Protein AF-A0A934NUM8-F1 (afdb_monomer)

Foldseek 3Di:
DDPLLVVLVVLLVVLVVCLPPVLCVLQPCLLVQVLVQVVVLQVVLDLDRDPSNVSNLVSQLSSLVSNLVSLVVSLVSLVVNLVVLVVVCVVPPDPVSVVSSVVSVVVNVVSLVSNLLSQLCNQQVNLVCLVSHDLVSLLVVLVVVVVPDPDRSNVVNNLQSQLRSLQSLLVSLQVLLVVLVVLLVVLVVQLVVDDDPSNVVSVVSSVVSNVSSVVSNVSNVVSNVCNVPVVVVVSCVSVVHD

Organism: NCBI:txid2799499

Radius of gyration: 22.06 Å; Cα contacts (8 Å, |Δi|>4): 266; chains: 1; bounding box: 53×25×65 Å

Nearest PDB structures (foldseek):
  8fbn-assembly1_E  TM=3.140E-01  e=3.695E+00  synthetic construct

pLDDT: mean 94.25, std 5.49, range [53.19, 98.81]

Structure (mmCIF, N/CA/C/O backbone):
data_AF-A0A934NUM8-F1
#
_entry.id   AF-A0A934NUM8-F1
#
loop_
_atom_site.group_PDB
_atom_site.id
_atom_site.type_symbol
_atom_site.label_atom_id
_atom_site.label_alt_id
_atom_site.label_comp_id
_atom_site.label_asym_id
_atom_site.label_entity_id
_atom_site.label_seq_id
_atom_site.pdbx_PDB_ins_code
_atom_site.Cartn_x
_atom_site.Cartn_y
_atom_site.Cartn_z
_atom_site.occupancy
_atom_site.B_iso_or_equiv
_atom_site.auth_seq_id
_atom_site.auth_comp_id
_atom_site.auth_asym_id
_atom_site.auth_atom_id
_atom_site.pdbx_PDB_model_num
ATOM 1 N N . MET A 1 1 ? 3.412 -3.313 -33.079 1.00 66.56 1 MET A N 1
ATOM 2 C CA . MET A 1 1 ? 3.264 -3.850 -31.705 1.00 66.56 1 MET A CA 1
ATOM 3 C C . MET A 1 1 ? 3.380 -5.367 -31.770 1.00 66.56 1 MET A C 1
ATOM 5 O O . MET A 1 1 ? 2.796 -5.943 -32.676 1.00 66.56 1 MET A O 1
ATOM 9 N N . THR A 1 2 ? 4.172 -6.020 -30.912 1.00 85.00 2 THR A N 1
A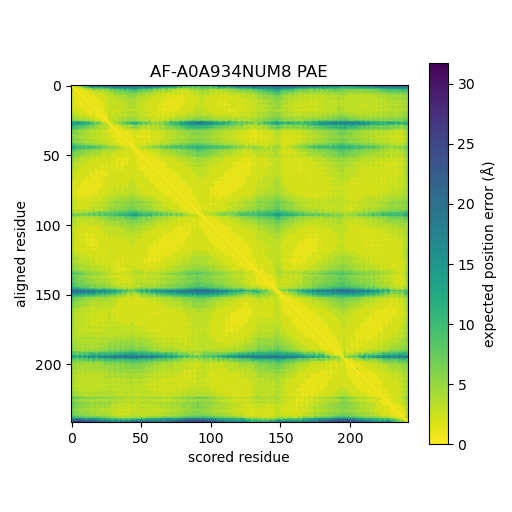TOM 10 C CA . THR A 1 2 ? 4.275 -7.497 -30.948 1.00 85.00 2 THR A CA 1
ATOM 11 C C . THR A 1 2 ? 3.036 -8.135 -30.314 1.00 85.00 2 THR A C 1
ATOM 13 O O . THR A 1 2 ? 2.434 -7.517 -29.434 1.00 85.00 2 THR A O 1
ATOM 16 N N . ARG A 1 3 ? 2.677 -9.374 -30.697 1.00 89.75 3 ARG A N 1
ATOM 17 C CA . ARG A 1 3 ? 1.566 -10.120 -30.060 1.00 89.75 3 ARG A CA 1
ATOM 18 C C . ARG A 1 3 ? 1.724 -10.175 -28.536 1.00 89.75 3 ARG A C 1
ATOM 20 O O . ARG A 1 3 ? 0.778 -9.897 -27.816 1.00 89.75 3 ARG A O 1
ATOM 27 N N . ARG A 1 4 ? 2.949 -10.407 -28.049 1.00 91.56 4 ARG A N 1
ATOM 28 C CA . ARG A 1 4 ? 3.271 -10.427 -26.614 1.00 91.56 4 ARG A CA 1
ATOM 29 C C . ARG A 1 4 ? 2.984 -9.093 -25.917 1.00 91.56 4 ARG A C 1
ATOM 31 O O . ARG A 1 4 ? 2.429 -9.089 -24.825 1.00 91.56 4 ARG A O 1
ATOM 38 N N . THR A 1 5 ? 3.363 -7.970 -26.528 1.00 90.81 5 THR A N 1
ATOM 39 C CA . THR A 1 5 ? 3.083 -6.636 -25.970 1.00 90.81 5 THR A CA 1
ATOM 40 C C . THR A 1 5 ? 1.578 -6.368 -25.929 1.00 90.81 5 THR A C 1
ATOM 42 O O . THR A 1 5 ? 1.091 -5.858 -24.928 1.00 90.81 5 THR A O 1
ATOM 45 N N . ALA A 1 6 ? 0.838 -6.769 -26.968 1.00 92.94 6 ALA A N 1
ATOM 46 C CA . ALA A 1 6 ? -0.622 -6.676 -26.993 1.00 92.94 6 ALA A CA 1
ATOM 47 C C . ALA A 1 6 ? -1.280 -7.471 -25.864 1.00 92.94 6 ALA A C 1
ATOM 49 O O . ALA A 1 6 ? -2.118 -6.926 -25.151 1.00 92.94 6 ALA A O 1
ATOM 50 N N . THR A 1 7 ? -0.841 -8.710 -25.640 1.00 95.94 7 THR A N 1
ATOM 51 C CA . THR A 1 7 ? -1.337 -9.540 -24.539 1.00 95.94 7 THR A CA 1
ATOM 52 C C . THR A 1 7 ? -1.080 -8.898 -23.177 1.00 95.94 7 THR A C 1
ATOM 54 O O . THR A 1 7 ? -1.993 -8.830 -22.365 1.00 95.94 7 THR A O 1
ATOM 57 N N . LEU A 1 8 ? 0.128 -8.385 -22.919 1.00 96.31 8 LEU A N 1
ATOM 58 C CA . LEU A 1 8 ? 0.446 -7.747 -21.634 1.00 96.31 8 LEU A CA 1
ATOM 59 C C . LEU A 1 8 ? -0.375 -6.475 -21.388 1.00 96.31 8 LEU A C 1
ATOM 61 O O . LEU A 1 8 ? -0.812 -6.249 -20.266 1.00 96.31 8 LEU A O 1
ATOM 65 N N . VAL A 1 9 ? -0.609 -5.664 -22.423 1.00 96.69 9 VAL A N 1
ATOM 66 C CA . VAL A 1 9 ? -1.468 -4.474 -22.317 1.00 96.69 9 VAL A CA 1
ATOM 67 C C . VAL A 1 9 ? -2.913 -4.875 -22.022 1.00 96.69 9 VAL A C 1
ATOM 69 O O . VAL A 1 9 ? -3.514 -4.326 -21.104 1.00 96.69 9 VAL A O 1
ATOM 72 N N . ALA A 1 10 ? -3.454 -5.862 -22.742 1.00 97.50 10 ALA A N 1
ATOM 73 C CA . ALA A 1 10 ? -4.805 -6.362 -22.500 1.00 97.50 10 ALA A CA 1
ATOM 74 C C . ALA A 1 10 ? -4.961 -6.926 -21.077 1.00 97.50 10 ALA A C 1
ATOM 76 O O . ALA A 1 10 ? -5.934 -6.610 -20.399 1.00 97.50 10 ALA A O 1
ATOM 77 N N . LEU A 1 11 ? -3.973 -7.691 -20.597 1.00 98.00 11 LEU A N 1
ATOM 78 C CA . LEU A 1 11 ? -3.942 -8.196 -19.222 1.00 98.00 11 LEU A CA 1
ATOM 79 C C . LEU A 1 11 ? -3.887 -7.062 -18.197 1.00 98.00 11 LEU A C 1
ATOM 81 O O . LEU A 1 11 ? -4.637 -7.098 -17.230 1.00 98.00 11 LEU A O 1
ATOM 85 N N . ALA A 1 12 ? -3.043 -6.049 -18.406 1.00 98.06 12 ALA A N 1
ATOM 86 C CA . ALA A 1 12 ? -2.954 -4.910 -17.496 1.00 98.06 12 ALA A CA 1
ATOM 87 C C . ALA A 1 12 ? -4.291 -4.156 -17.393 1.00 98.06 12 ALA A C 1
ATOM 89 O O . ALA A 1 12 ? -4.706 -3.801 -16.294 1.00 98.06 12 ALA A O 1
ATOM 90 N N . ILE A 1 13 ? -4.991 -3.966 -18.518 1.00 98.19 13 ILE A N 1
ATOM 91 C CA . ILE A 1 13 ? -6.320 -3.337 -18.549 1.00 98.19 13 ILE A CA 1
ATOM 92 C C . ILE A 1 13 ? -7.347 -4.205 -17.813 1.00 98.19 13 ILE A C 1
ATOM 94 O O . ILE A 1 13 ? -8.064 -3.700 -16.951 1.00 98.19 13 ILE A O 1
ATOM 98 N N . ALA A 1 14 ? -7.400 -5.505 -18.113 1.00 98.38 14 ALA A N 1
ATOM 99 C CA . ALA A 1 14 ? -8.343 -6.427 -17.485 1.00 98.38 14 ALA A CA 1
ATOM 100 C C . ALA A 1 14 ? -8.127 -6.530 -15.966 1.00 98.38 14 ALA A C 1
ATOM 102 O O . ALA A 1 14 ? -9.085 -6.462 -15.203 1.00 98.38 14 ALA A O 1
ATOM 103 N N . LEU A 1 15 ? -6.872 -6.628 -15.520 1.00 98.31 15 LEU A N 1
ATOM 104 C CA . LEU A 1 15 ? -6.514 -6.654 -14.101 1.00 98.31 15 LEU A CA 1
ATOM 105 C C . LEU A 1 15 ? -6.793 -5.313 -13.418 1.00 98.31 15 LEU A C 1
ATOM 107 O O . LEU A 1 15 ? -7.265 -5.303 -12.286 1.00 98.31 15 LEU A O 1
ATOM 111 N N . GLY A 1 16 ? -6.559 -4.190 -14.101 1.00 97.94 16 GLY A N 1
ATOM 112 C CA . GLY A 1 16 ? -6.923 -2.864 -13.602 1.00 97.94 16 GLY A CA 1
ATOM 113 C C . GLY A 1 16 ? -8.429 -2.730 -13.373 1.00 97.94 16 GLY A C 1
ATOM 114 O O . GLY A 1 16 ? -8.851 -2.263 -12.319 1.00 97.94 16 GLY A O 1
ATOM 115 N N . ALA A 1 17 ? -9.250 -3.211 -14.310 1.00 98.06 17 ALA A N 1
ATOM 116 C CA . ALA A 1 17 ? -10.697 -3.274 -14.126 1.00 98.06 17 ALA A CA 1
ATOM 117 C C . ALA A 1 17 ? -11.078 -4.227 -12.978 1.00 98.06 17 ALA A C 1
ATOM 119 O O . ALA A 1 17 ? -11.858 -3.860 -12.099 1.00 98.06 17 ALA A O 1
ATOM 120 N N . ALA A 1 18 ? -10.484 -5.422 -12.932 1.00 97.94 18 ALA A N 1
ATOM 121 C CA . ALA A 1 18 ? -10.747 -6.398 -11.878 1.00 97.94 18 ALA A CA 1
ATOM 122 C C . ALA A 1 18 ? -10.426 -5.843 -10.480 1.00 97.94 18 ALA A C 1
ATOM 124 O O . ALA A 1 18 ? -11.220 -6.025 -9.564 1.00 97.94 18 ALA A O 1
ATOM 125 N N . PHE A 1 19 ? -9.324 -5.100 -10.333 1.00 97.50 19 PHE A N 1
ATOM 126 C CA . PHE A 1 19 ? -8.917 -4.454 -9.081 1.00 97.50 19 PHE A CA 1
ATOM 127 C C . PHE A 1 19 ? -9.972 -3.476 -8.540 1.00 97.50 19 PHE A C 1
ATOM 129 O O . PHE A 1 19 ? -10.086 -3.289 -7.331 1.00 97.50 19 PHE A O 1
ATOM 136 N N . VAL A 1 20 ? -10.759 -2.857 -9.424 1.00 95.94 20 VAL A N 1
ATOM 137 C CA . VAL A 1 20 ? -11.808 -1.898 -9.049 1.00 95.94 20 VAL A CA 1
ATOM 138 C C . VAL A 1 20 ? -13.136 -2.589 -8.751 1.00 95.94 20 VAL A C 1
ATOM 140 O O . VAL A 1 20 ? -13.832 -2.192 -7.814 1.00 95.94 20 VAL A O 1
ATOM 143 N N . PHE A 1 21 ? -13.512 -3.588 -9.551 1.00 96.44 21 PHE A N 1
ATOM 144 C CA . PHE A 1 21 ? -14.865 -4.147 -9.525 1.00 96.44 21 PHE A CA 1
ATOM 145 C C . PHE A 1 21 ? -15.001 -5.417 -8.684 1.00 96.44 21 PHE A C 1
ATOM 147 O O . PHE A 1 21 ? -15.981 -5.535 -7.956 1.00 96.44 21 PHE A O 1
ATOM 154 N N . VAL A 1 22 ? -14.035 -6.340 -8.728 1.00 95.44 22 VAL A N 1
ATOM 155 C CA . VAL A 1 22 ? -14.134 -7.631 -8.017 1.00 95.44 22 VAL A CA 1
ATOM 156 C C . VAL A 1 22 ? -14.207 -7.460 -6.493 1.00 95.44 22 VAL A C 1
ATOM 158 O O .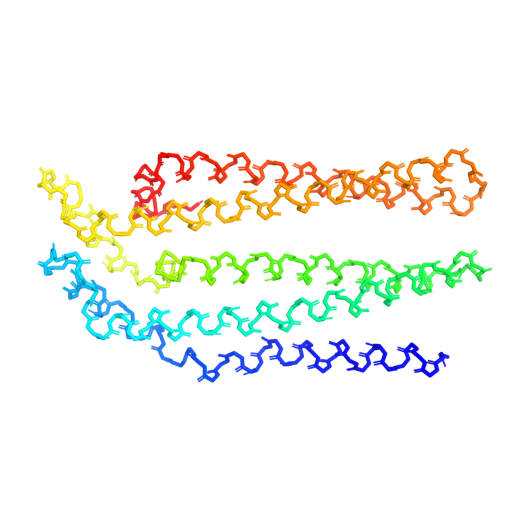 VAL A 1 22 ? -15.068 -8.089 -5.883 1.00 95.44 22 VAL A O 1
ATOM 161 N N . PRO A 1 23 ? -13.396 -6.593 -5.850 1.00 93.12 23 PRO A N 1
ATOM 162 C CA . PRO A 1 23 ? -13.431 -6.453 -4.393 1.00 93.12 23 PRO A CA 1
ATOM 163 C C . PRO A 1 23 ? -14.778 -5.963 -3.852 1.00 93.12 23 PRO A C 1
ATOM 165 O O . PRO A 1 23 ? -15.124 -6.258 -2.717 1.00 93.12 23 PRO A O 1
ATOM 168 N N . ARG A 1 24 ? -15.576 -5.252 -4.660 1.00 91.19 24 ARG A N 1
ATOM 169 C CA . ARG A 1 24 ? -16.886 -4.730 -4.231 1.00 91.19 24 ARG A CA 1
ATOM 170 C C . ARG A 1 24 ? -17.861 -5.829 -3.817 1.00 91.19 24 ARG A C 1
ATOM 172 O O . ARG A 1 24 ? -18.805 -5.550 -3.101 1.00 91.19 24 ARG A O 1
ATOM 179 N N . LEU A 1 25 ? -17.630 -7.072 -4.231 1.00 90.56 25 LEU A N 1
ATOM 180 C CA . LEU A 1 25 ? -18.447 -8.208 -3.812 1.00 90.56 25 LEU A CA 1
ATOM 181 C C . LEU A 1 25 ? -18.334 -8.511 -2.307 1.00 90.56 25 LEU A C 1
ATOM 183 O O . LEU A 1 25 ? -19.224 -9.162 -1.777 1.00 90.56 25 LEU A O 1
ATOM 187 N N . PHE A 1 26 ? -17.281 -8.025 -1.639 1.00 90.06 26 PHE A N 1
ATOM 188 C CA . PHE A 1 26 ? -16.950 -8.355 -0.248 1.00 90.06 26 PHE A CA 1
ATOM 189 C C . PHE A 1 26 ? -17.173 -7.209 0.742 1.00 90.06 26 PHE A C 1
ATOM 191 O O . PHE A 1 26 ? -17.148 -7.445 1.930 1.00 90.06 26 PHE A O 1
ATOM 198 N N . ALA A 1 27 ? -17.361 -5.968 0.286 1.00 84.50 27 ALA A N 1
ATOM 199 C CA . ALA A 1 27 ? -17.353 -4.789 1.163 1.00 84.50 27 ALA A CA 1
ATOM 200 C C . ALA A 1 27 ? -18.574 -3.882 0.951 1.00 84.50 27 ALA A C 1
ATOM 202 O O . ALA A 1 27 ? -18.466 -2.653 0.971 1.00 84.50 27 ALA A O 1
ATOM 203 N N . ASN A 1 28 ? -19.738 -4.480 0.687 1.00 79.44 28 ASN A N 1
ATOM 204 C CA . ASN A 1 28 ? -20.973 -3.720 0.506 1.00 79.44 28 ASN A CA 1
ATOM 205 C C . ASN A 1 28 ? -21.482 -3.202 1.858 1.00 79.44 28 ASN A C 1
ATOM 207 O O . ASN A 1 28 ? -21.484 -3.921 2.853 1.00 79.44 28 ASN A O 1
ATOM 211 N N . ASP A 1 29 ? -21.921 -1.945 1.885 1.00 86.00 29 ASP A N 1
ATOM 212 C CA . ASP A 1 29 ? -22.542 -1.283 3.041 1.00 86.00 29 ASP A CA 1
ATOM 213 C C . ASP A 1 29 ? -21.666 -1.149 4.306 1.00 86.00 29 ASP A C 1
ATOM 215 O O . ASP A 1 29 ? -22.175 -0.742 5.353 1.00 86.00 29 ASP A O 1
ATOM 219 N N . ILE A 1 30 ? -20.358 -1.448 4.247 1.00 90.12 30 ILE A N 1
ATOM 220 C CA . ILE A 1 30 ? -19.454 -1.324 5.410 1.00 90.12 30 ILE A CA 1
ATOM 221 C C . ILE A 1 30 ? -19.508 0.090 5.998 1.00 90.12 30 ILE A C 1
ATOM 223 O O . ILE A 1 30 ? -19.606 0.248 7.211 1.00 90.12 30 ILE A O 1
ATOM 227 N N . ALA A 1 31 ? -19.527 1.116 5.142 1.00 85.50 31 ALA A N 1
ATOM 228 C CA . ALA A 1 31 ? -19.601 2.514 5.568 1.00 85.50 31 ALA A CA 1
ATOM 229 C C . ALA A 1 31 ? -20.860 2.840 6.399 1.00 85.50 31 ALA A C 1
ATOM 231 O O . ALA A 1 31 ? -20.827 3.729 7.251 1.00 85.50 31 ALA A O 1
ATOM 232 N N . ASP A 1 32 ? -21.960 2.116 6.181 1.00 89.44 32 ASP A N 1
ATOM 233 C CA . ASP A 1 32 ? -23.218 2.347 6.892 1.00 89.44 32 ASP A CA 1
ATOM 234 C C . ASP A 1 32 ? -23.319 1.538 8.187 1.00 89.44 32 ASP A C 1
ATOM 236 O O . ASP A 1 32 ? -23.914 2.007 9.160 1.00 89.44 32 ASP A O 1
ATOM 240 N N . LYS A 1 33 ? -22.721 0.342 8.211 1.00 94.94 33 LYS A N 1
ATOM 241 C CA . LYS A 1 33 ? -22.823 -0.620 9.319 1.00 94.94 33 LYS A CA 1
ATOM 242 C C . LYS A 1 33 ? -21.709 -0.490 10.358 1.00 94.94 33 LYS A C 1
ATOM 244 O O . LYS A 1 33 ? -21.927 -0.862 11.509 1.00 94.94 33 LYS A O 1
ATOM 249 N N . LEU A 1 34 ? -20.547 0.047 9.978 1.00 96.38 34 LEU A N 1
ATOM 250 C CA . LEU A 1 34 ? -19.361 0.084 10.835 1.00 96.38 34 LEU A CA 1
ATOM 251 C C . LEU A 1 34 ? -19.573 0.902 12.111 1.00 96.38 34 LEU A C 1
ATOM 253 O O . LEU A 1 34 ? -19.404 0.365 13.198 1.00 96.38 34 LEU A O 1
ATOM 257 N N . SER A 1 35 ? -19.954 2.178 11.995 1.00 95.44 35 SER A N 1
ATOM 258 C CA . SER A 1 35 ? -20.103 3.061 13.163 1.00 95.44 35 SER A CA 1
ATOM 259 C C . SER A 1 35 ? -21.087 2.518 14.213 1.00 95.44 35 SER A C 1
ATOM 261 O O . SER A 1 35 ? -20.705 2.455 15.379 1.00 95.44 35 SER A O 1
ATOM 263 N N . PRO A 1 36 ? -22.309 2.065 13.854 1.00 94.94 36 PRO A N 1
ATOM 264 C CA . PRO A 1 36 ? -23.220 1.455 14.826 1.00 94.94 36 PRO A CA 1
ATOM 265 C C . PRO A 1 36 ? -22.636 0.221 15.531 1.00 94.94 36 PRO A C 1
ATOM 267 O O . PRO A 1 36 ? -22.676 0.150 16.758 1.00 94.94 36 PRO A O 1
ATOM 270 N N . ALA A 1 37 ? -22.050 -0.716 14.775 1.00 95.88 37 ALA A N 1
ATOM 271 C CA . ALA A 1 37 ? -21.451 -1.931 15.335 1.00 95.88 37 ALA A CA 1
ATOM 272 C C . ALA A 1 37 ? -20.229 -1.623 16.219 1.00 95.88 37 ALA A C 1
ATOM 274 O O . ALA A 1 37 ? -19.996 -2.277 17.233 1.00 95.88 37 ALA A O 1
ATOM 275 N N . PHE A 1 38 ? -19.459 -0.597 15.855 1.00 96.44 38 PHE A N 1
ATOM 276 C CA . PHE A 1 38 ? -18.318 -0.131 16.630 1.00 96.44 38 PHE A CA 1
ATOM 277 C C . PHE A 1 38 ? -18.743 0.506 17.958 1.00 96.44 38 PHE A C 1
ATOM 279 O O . PHE A 1 38 ? -18.127 0.230 18.982 1.00 96.44 38 PHE A O 1
ATOM 286 N N . VAL A 1 39 ? -19.796 1.331 17.975 1.00 94.31 39 VAL A N 1
ATOM 287 C CA . VAL A 1 39 ? -20.311 1.933 19.219 1.00 94.31 39 VAL A CA 1
ATOM 288 C C . VAL A 1 39 ? -20.802 0.852 20.183 1.00 94.31 39 VAL A C 1
ATOM 290 O O . VAL A 1 39 ? -20.501 0.915 21.375 1.00 94.31 39 VAL A O 1
ATOM 293 N N . GLU A 1 40 ? -21.508 -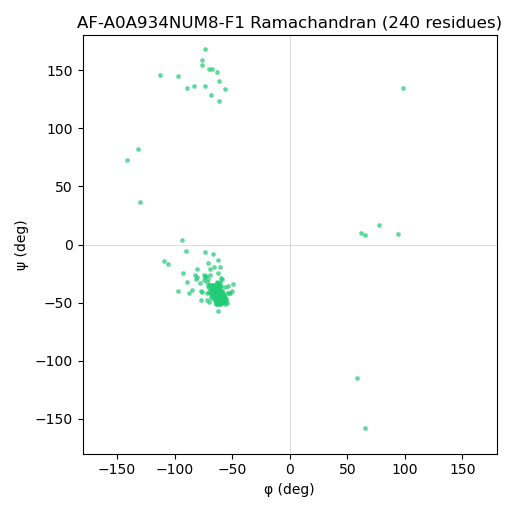0.164 19.683 1.00 93.94 40 GLU A N 1
ATOM 294 C CA . GLU A 1 40 ? -21.915 -1.327 20.484 1.00 93.94 40 GLU A CA 1
ATOM 295 C C . GLU A 1 40 ? -20.695 -2.034 21.094 1.00 93.94 40 GLU A C 1
ATOM 297 O O . GLU A 1 40 ? -20.635 -2.242 22.306 1.00 93.94 40 GLU A O 1
ATOM 302 N N . TYR A 1 41 ? -19.673 -2.310 20.282 1.00 95.44 41 TYR A N 1
ATOM 303 C CA . TYR A 1 41 ? -18.431 -2.911 20.762 1.00 95.44 41 TYR A CA 1
ATOM 304 C C . TYR A 1 41 ? -17.732 -2.051 21.823 1.00 95.44 41 TYR A C 1
ATOM 306 O O . TYR A 1 41 ? -17.401 -2.541 22.903 1.00 95.44 41 TYR A O 1
ATOM 314 N N . TRP A 1 42 ? -17.550 -0.757 21.556 1.00 93.94 42 TRP A N 1
ATOM 315 C CA . TRP A 1 42 ? -16.901 0.170 22.481 1.00 93.94 42 TRP A CA 1
ATOM 316 C C . TRP A 1 42 ? -17.621 0.227 23.830 1.00 93.94 42 TRP A C 1
ATOM 318 O O . TRP A 1 42 ? -16.979 0.129 24.875 1.00 93.94 42 TRP A O 1
ATOM 328 N N . THR A 1 43 ? -18.952 0.335 23.807 1.00 91.19 43 THR A N 1
ATOM 329 C CA . THR A 1 43 ? -19.783 0.442 25.016 1.00 91.19 43 THR A CA 1
ATOM 330 C C . THR A 1 43 ? -19.868 -0.854 25.815 1.00 91.19 43 THR A C 1
ATOM 332 O O . THR A 1 43 ? -19.979 -0.783 27.037 1.00 91.19 43 THR A O 1
ATOM 335 N N . SER A 1 44 ? -19.764 -2.021 25.167 1.00 91.50 44 SER A N 1
ATOM 336 C CA . SER A 1 44 ? -19.686 -3.310 25.868 1.00 91.50 44 SER A CA 1
ATOM 337 C C . SER A 1 44 ? -18.449 -3.407 26.770 1.00 91.50 44 SER A C 1
ATOM 339 O O . SER A 1 44 ? -18.490 -4.031 27.827 1.00 91.50 44 SER A O 1
ATOM 341 N N . GLY A 1 45 ? -17.341 -2.777 26.355 1.00 87.81 45 GLY A N 1
ATOM 342 C CA . GLY A 1 45 ? -16.039 -2.904 27.006 1.00 87.81 45 GLY A CA 1
ATOM 343 C C . GLY A 1 45 ? -15.441 -4.314 26.925 1.00 87.81 45 GLY A C 1
ATOM 344 O O . GLY A 1 45 ? -14.427 -4.578 27.570 1.00 87.81 45 GLY A O 1
ATOM 345 N N . GLU A 1 46 ? -16.040 -5.225 26.159 1.00 92.44 46 GLU A N 1
ATOM 346 C CA . GLU A 1 46 ? -15.576 -6.602 26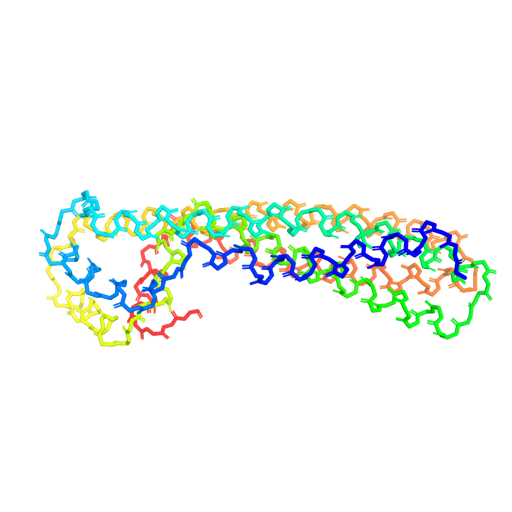.041 1.00 92.44 46 GLU A CA 1
ATOM 347 C C . GLU A 1 46 ? -14.337 -6.707 25.141 1.00 92.44 46 GLU A C 1
ATOM 349 O O . GLU A 1 46 ? -14.034 -5.824 24.338 1.00 92.44 46 GLU A O 1
ATOM 354 N N . ARG A 1 47 ? -13.578 -7.797 25.306 1.00 93.31 47 ARG A N 1
ATOM 355 C CA . ARG A 1 47 ? -12.419 -8.096 24.449 1.00 93.31 47 ARG A CA 1
ATOM 356 C C . ARG A 1 47 ? -12.840 -8.756 23.133 1.00 93.31 47 ARG A C 1
ATOM 358 O O . ARG A 1 47 ? -12.131 -8.649 22.140 1.00 93.31 47 ARG A O 1
ATOM 365 N N . GLU A 1 48 ? -13.942 -9.494 23.128 1.00 95.69 48 GLU A N 1
ATOM 366 C CA . GLU A 1 48 ? -14.391 -10.216 21.940 1.00 95.69 48 GLU A CA 1
ATOM 367 C C . GLU A 1 48 ? -15.180 -9.281 21.021 1.00 95.69 48 GLU A C 1
ATOM 369 O O . GLU A 1 48 ? -16.005 -8.492 21.480 1.00 95.69 48 GLU A O 1
ATOM 374 N N . LEU A 1 49 ? -14.912 -9.351 19.713 1.00 95.50 49 LEU A N 1
ATOM 375 C CA . LEU A 1 49 ? -15.673 -8.568 18.744 1.00 95.50 49 LEU A CA 1
ATOM 376 C C . LEU A 1 49 ? -17.108 -9.109 18.684 1.00 95.50 49 LEU A C 1
ATOM 378 O O . LEU A 1 49 ? -17.287 -10.309 18.448 1.00 95.50 49 LEU A O 1
ATOM 382 N N . PRO A 1 50 ? -18.139 -8.256 18.825 1.00 95.50 50 PRO A N 1
ATOM 383 C CA . PRO A 1 50 ? -19.511 -8.703 18.687 1.00 95.50 50 PRO A CA 1
ATOM 384 C C . PRO A 1 50 ? -19.740 -9.203 17.252 1.00 95.50 50 PRO A C 1
ATOM 386 O O . PRO A 1 50 ? -19.140 -8.664 16.312 1.00 95.50 50 PRO A O 1
ATOM 389 N N . PRO A 1 51 ? -20.625 -10.197 17.042 1.00 95.75 51 PRO A N 1
ATOM 390 C CA . PRO A 1 51 ? -20.801 -10.833 15.737 1.00 95.75 51 PRO A CA 1
ATOM 391 C C . PRO A 1 51 ? -21.004 -9.866 14.554 1.00 95.75 51 PRO A C 1
ATOM 393 O O . PRO A 1 51 ? -20.409 -10.108 13.502 1.00 95.75 51 PRO A O 1
ATOM 396 N N . PRO A 1 52 ? -21.764 -8.754 14.683 1.00 94.50 52 PRO A N 1
ATOM 397 C CA . PRO A 1 52 ? -21.894 -7.779 13.601 1.00 94.50 52 PRO A CA 1
ATOM 398 C C . PRO A 1 52 ? -20.571 -7.112 13.208 1.00 94.50 52 PRO A C 1
ATOM 400 O O . PRO A 1 52 ? -20.331 -6.905 12.022 1.00 94.50 52 PRO A O 1
ATOM 403 N N . LEU A 1 53 ? -19.705 -6.786 14.174 1.00 96.69 53 LEU A N 1
ATOM 404 C CA . LEU A 1 53 ? -18.410 -6.159 13.904 1.00 96.69 53 LEU A CA 1
ATOM 405 C C . LEU A 1 53 ? -17.402 -7.176 13.362 1.00 96.69 53 LEU A C 1
ATOM 407 O O . LEU A 1 53 ? -16.697 -6.872 12.404 1.00 96.69 53 LEU A O 1
ATOM 411 N N . ALA A 1 54 ? -17.378 -8.391 13.917 1.00 96.94 54 ALA A N 1
ATOM 412 C CA . ALA A 1 54 ? -16.528 -9.476 13.428 1.00 96.94 54 ALA A CA 1
ATOM 413 C C . ALA A 1 54 ? -16.790 -9.782 11.942 1.00 96.94 54 ALA A C 1
ATOM 415 O O . ALA A 1 54 ? -15.850 -9.858 11.156 1.00 96.94 54 ALA A O 1
ATOM 416 N N . ALA A 1 55 ? -18.062 -9.840 11.530 1.00 96.06 55 ALA A N 1
ATOM 417 C CA . ALA A 1 55 ? -18.426 -10.048 10.129 1.00 96.06 55 ALA A CA 1
ATOM 418 C C . ALA A 1 55 ? -17.905 -8.932 9.204 1.00 96.06 55 ALA A C 1
ATOM 420 O O . ALA A 1 55 ? -17.417 -9.219 8.115 1.00 96.06 55 ALA A O 1
ATOM 421 N N . LEU A 1 56 ? -17.956 -7.665 9.639 1.00 97.12 56 LEU A N 1
ATOM 422 C CA . LEU A 1 56 ? -17.411 -6.543 8.863 1.00 97.12 56 LEU A CA 1
ATOM 423 C C . LEU A 1 56 ? -15.884 -6.621 8.737 1.00 97.12 56 LEU A C 1
ATOM 425 O O . LEU A 1 56 ? -15.341 -6.288 7.686 1.00 97.12 56 LEU A O 1
ATOM 429 N N . VAL A 1 57 ? -15.196 -7.061 9.793 1.00 97.31 57 VAL A N 1
ATOM 430 C CA . VAL A 1 57 ? -13.744 -7.282 9.788 1.00 97.31 57 VAL A CA 1
ATOM 431 C C . VAL A 1 57 ? -13.367 -8.399 8.805 1.00 97.31 57 VAL A C 1
ATOM 433 O O . VAL A 1 57 ? -12.441 -8.212 8.014 1.00 97.31 57 VAL A O 1
ATOM 436 N N . ASP A 1 58 ? -14.107 -9.510 8.786 1.00 97.19 58 ASP A N 1
ATOM 437 C CA . ASP A 1 58 ? -13.888 -10.632 7.858 1.00 97.19 58 ASP A CA 1
ATOM 438 C C . ASP A 1 58 ? -14.128 -10.234 6.389 1.00 97.19 58 ASP A C 1
ATOM 440 O O . ASP A 1 58 ? -13.322 -10.533 5.498 1.00 97.19 58 ASP A O 1
ATOM 444 N N . ASP A 1 59 ? -15.210 -9.501 6.134 1.00 96.81 59 ASP A N 1
ATOM 445 C CA . ASP A 1 59 ? -15.552 -8.938 4.825 1.00 96.81 59 ASP A CA 1
ATOM 446 C C . ASP A 1 59 ? -14.458 -7.975 4.325 1.00 96.81 59 ASP A C 1
ATOM 448 O O . ASP A 1 59 ? -14.014 -8.027 3.168 1.00 96.81 59 ASP A O 1
ATOM 452 N N . TRP A 1 60 ? -13.946 -7.128 5.220 1.00 97.56 60 TRP A N 1
ATOM 453 C CA . TRP A 1 60 ? -12.878 -6.180 4.917 1.00 97.56 60 TRP A CA 1
ATOM 454 C C . TRP A 1 60 ? -11.523 -6.852 4.679 1.00 97.56 60 TRP A C 1
ATOM 456 O O . TRP A 1 60 ? -10.785 -6.475 3.758 1.00 97.56 60 TRP A O 1
ATOM 466 N N . PHE A 1 61 ? -11.218 -7.905 5.438 1.00 97.94 61 PHE A N 1
ATOM 467 C CA . PHE A 1 61 ? -10.081 -8.777 5.173 1.00 97.94 61 PHE A CA 1
ATOM 468 C C . PHE A 1 61 ? -10.156 -9.354 3.753 1.00 97.94 61 PHE A C 1
ATOM 470 O O . PHE A 1 61 ? -9.204 -9.217 2.977 1.00 97.94 61 PHE A O 1
ATOM 477 N N . ALA A 1 62 ? -11.293 -9.948 3.374 1.00 97.81 62 ALA A N 1
ATOM 478 C CA . ALA A 1 62 ? -11.480 -10.545 2.053 1.00 97.81 62 ALA A CA 1
ATOM 479 C C . ALA A 1 62 ? -11.335 -9.505 0.929 1.00 97.81 62 ALA A C 1
ATOM 481 O O . ALA A 1 62 ? -10.657 -9.753 -0.076 1.00 97.81 62 ALA A O 1
ATOM 482 N N . PHE A 1 63 ? -11.897 -8.310 1.121 1.00 97.44 63 PHE A N 1
ATOM 483 C CA . PHE A 1 63 ? -11.741 -7.176 0.211 1.00 97.44 63 PHE A CA 1
ATOM 484 C C . PHE A 1 63 ? -10.266 -6.838 -0.053 1.00 97.44 63 PHE A C 1
ATOM 486 O O . PHE A 1 63 ? -9.844 -6.738 -1.215 1.00 97.44 63 PHE A O 1
ATOM 493 N N . HIS A 1 64 ? -9.466 -6.689 1.003 1.00 98.12 64 HIS A N 1
ATOM 494 C CA . HIS A 1 64 ? -8.047 -6.368 0.887 1.00 98.12 64 HIS A CA 1
ATOM 495 C C . HIS A 1 64 ? -7.224 -7.536 0.329 1.00 98.12 64 HIS A C 1
ATOM 497 O O . HIS A 1 64 ? -6.392 -7.325 -0.557 1.00 98.12 64 HIS A O 1
ATOM 503 N N . ALA A 1 65 ? -7.500 -8.773 0.743 1.00 98.50 65 ALA A N 1
ATOM 504 C CA . ALA A 1 65 ? -6.814 -9.967 0.251 1.00 98.50 65 ALA A CA 1
ATOM 505 C C . ALA A 1 65 ? -6.994 -10.162 -1.268 1.00 98.50 65 ALA A C 1
ATOM 507 O O . ALA A 1 65 ? -6.031 -10.440 -1.997 1.00 98.50 65 ALA A O 1
ATOM 508 N N . VAL A 1 66 ? -8.209 -9.945 -1.782 1.00 98.31 66 VAL A N 1
ATOM 509 C CA . VAL A 1 66 ? -8.497 -9.999 -3.224 1.00 98.31 66 VAL A CA 1
ATOM 510 C C . VAL A 1 66 ? -7.766 -8.881 -3.968 1.00 98.31 66 VAL A C 1
ATOM 512 O O . VAL A 1 66 ? -7.131 -9.137 -4.997 1.00 98.31 66 VAL A O 1
ATOM 515 N N . LYS A 1 67 ? -7.780 -7.649 -3.444 1.00 98.00 67 LYS A N 1
ATOM 516 C CA . LYS A 1 67 ? -7.030 -6.530 -4.038 1.00 98.00 67 LYS A CA 1
ATOM 517 C C . LYS A 1 67 ? -5.531 -6.783 -4.070 1.00 98.00 67 LYS A C 1
ATOM 519 O O . LYS A 1 67 ? -4.910 -6.518 -5.098 1.00 98.00 67 LYS A O 1
ATOM 524 N N . ALA A 1 68 ? -4.959 -7.305 -2.988 1.00 98.62 68 ALA A N 1
ATOM 525 C CA . ALA A 1 68 ? -3.545 -7.650 -2.913 1.00 98.62 68 ALA A CA 1
ATOM 526 C C . ALA A 1 68 ? -3.189 -8.699 -3.976 1.00 98.62 68 ALA A C 1
ATOM 528 O O . ALA A 1 68 ? -2.228 -8.524 -4.723 1.00 98.62 68 ALA A O 1
ATOM 529 N N . SER A 1 69 ? -4.020 -9.730 -4.130 1.00 98.62 69 SER A N 1
ATOM 530 C CA . SER A 1 69 ? -3.818 -10.781 -5.134 1.00 98.62 69 SER A CA 1
ATOM 531 C C . SER A 1 69 ? -3.821 -10.226 -6.563 1.00 98.62 69 SER A C 1
ATOM 533 O O . SER A 1 69 ? -2.904 -10.488 -7.345 1.00 98.62 69 SER A O 1
ATOM 535 N N . ILE A 1 70 ? -4.811 -9.396 -6.907 1.00 98.62 70 ILE A N 1
ATOM 536 C CA . ILE A 1 70 ? -4.905 -8.774 -8.237 1.00 98.62 70 ILE A CA 1
ATOM 537 C C . ILE A 1 70 ? -3.740 -7.801 -8.467 1.00 98.62 70 ILE A C 1
ATOM 539 O O . ILE A 1 70 ? -3.130 -7.817 -9.540 1.00 98.62 70 ILE A O 1
ATOM 543 N N . ALA A 1 71 ? -3.395 -6.984 -7.467 1.00 98.69 71 ALA A N 1
ATOM 544 C CA . ALA A 1 71 ? -2.291 -6.032 -7.543 1.00 98.69 71 ALA A CA 1
ATOM 545 C C . ALA A 1 71 ? -0.938 -6.732 -7.732 1.00 98.69 71 ALA A C 1
ATOM 547 O O . ALA A 1 71 ? -0.123 -6.259 -8.522 1.00 98.69 71 ALA A O 1
ATOM 548 N N . ALA A 1 72 ? -0.712 -7.883 -7.091 1.00 98.69 72 ALA A N 1
ATOM 549 C CA . ALA A 1 72 ? 0.500 -8.678 -7.274 1.00 98.69 72 ALA A CA 1
ATOM 550 C C . ALA A 1 72 ? 0.645 -9.173 -8.722 1.00 98.69 72 ALA A C 1
ATOM 552 O O . ALA A 1 72 ? 1.703 -9.014 -9.336 1.00 98.69 72 ALA A O 1
ATOM 553 N N . ILE A 1 73 ? -0.429 -9.712 -9.308 1.00 98.69 73 ILE A N 1
ATOM 554 C CA . ILE A 1 73 ? -0.426 -10.171 -10.706 1.00 98.69 73 ILE A CA 1
ATOM 555 C C . ILE A 1 73 ? -0.220 -8.981 -11.654 1.00 98.69 73 ILE A C 1
ATOM 557 O O . ILE A 1 73 ? 0.607 -9.044 -12.569 1.00 98.69 73 ILE A O 1
ATOM 561 N N . LEU A 1 74 ? -0.927 -7.873 -11.418 1.00 98.69 74 LEU A N 1
ATOM 562 C CA . LEU A 1 74 ? -0.794 -6.645 -12.201 1.00 98.69 74 LEU A CA 1
ATOM 563 C C . LEU A 1 74 ? 0.636 -6.094 -12.146 1.00 98.69 74 LEU A C 1
ATOM 565 O O . LEU A 1 74 ? 1.189 -5.724 -13.183 1.00 98.69 74 LEU A O 1
ATOM 569 N N . LEU A 1 75 ? 1.262 -6.091 -10.969 1.00 98.69 75 LEU A N 1
ATOM 570 C CA . LEU A 1 75 ? 2.639 -5.648 -10.777 1.00 98.69 75 LEU A CA 1
ATOM 571 C C . LEU A 1 75 ? 3.609 -6.466 -11.638 1.00 98.69 75 LEU A C 1
ATOM 573 O O . LEU A 1 75 ? 4.429 -5.888 -12.352 1.00 98.69 75 LEU A O 1
ATOM 577 N N . VAL A 1 76 ? 3.479 -7.796 -11.654 1.00 98.62 76 VAL A N 1
ATOM 578 C CA . VAL A 1 76 ? 4.306 -8.674 -12.502 1.00 98.62 76 VAL A CA 1
ATOM 579 C C . VAL A 1 76 ? 4.127 -8.344 -13.989 1.00 98.62 76 VAL A C 1
ATOM 581 O O . VAL A 1 76 ? 5.113 -8.215 -14.724 1.00 98.62 76 VAL A O 1
ATOM 584 N N . VAL A 1 77 ? 2.883 -8.151 -14.439 1.00 98.50 77 VAL A N 1
ATOM 585 C CA . VAL A 1 77 ? 2.568 -7.773 -15.827 1.00 98.50 77 VAL A CA 1
ATOM 586 C C . VAL A 1 77 ? 3.206 -6.428 -16.191 1.00 98.50 77 VAL A C 1
ATOM 588 O O . VAL A 1 77 ? 3.838 -6.311 -17.246 1.00 98.50 77 VAL A O 1
ATOM 591 N N . LEU A 1 78 ? 3.103 -5.426 -15.317 1.00 98.38 78 LEU A N 1
ATOM 592 C CA . LEU A 1 78 ? 3.645 -4.084 -15.542 1.00 98.38 78 LEU A CA 1
ATOM 593 C C . LEU A 1 78 ? 5.177 -4.046 -15.487 1.00 98.38 78 LEU A C 1
ATOM 595 O O . LEU A 1 78 ? 5.791 -3.346 -16.293 1.00 98.38 78 LEU A O 1
ATOM 599 N N . ILE A 1 79 ? 5.824 -4.843 -14.630 1.00 97.69 79 ILE A N 1
ATOM 600 C CA . ILE A 1 79 ? 7.287 -5.024 -14.640 1.00 97.69 79 ILE A CA 1
ATOM 601 C C . ILE A 1 79 ? 7.736 -5.582 -15.994 1.00 97.69 79 ILE A C 1
ATOM 603 O O . ILE A 1 79 ? 8.647 -5.037 -16.625 1.00 97.69 79 ILE A O 1
ATOM 607 N N . ALA A 1 80 ? 7.076 -6.637 -16.483 1.00 97.31 80 ALA A N 1
ATOM 608 C CA . ALA A 1 80 ? 7.394 -7.230 -17.779 1.00 97.31 80 ALA A CA 1
ATOM 609 C C . ALA A 1 80 ? 7.181 -6.234 -18.930 1.00 97.31 80 ALA A C 1
ATOM 611 O O . ALA A 1 80 ? 8.010 -6.150 -19.845 1.00 97.31 80 ALA A O 1
ATOM 612 N N . LEU A 1 81 ? 6.098 -5.456 -18.878 1.00 95.69 81 LEU A N 1
ATOM 613 C CA . LEU A 1 81 ? 5.781 -4.435 -19.872 1.00 95.69 81 LEU A CA 1
ATOM 614 C C . LEU A 1 81 ? 6.800 -3.285 -19.847 1.00 95.69 81 LEU A C 1
ATOM 616 O O . LEU A 1 81 ? 7.287 -2.891 -20.909 1.00 95.69 81 LEU A O 1
ATOM 620 N N . SER A 1 82 ? 7.178 -2.798 -18.664 1.00 95.12 82 SER A N 1
ATOM 621 C CA . SER A 1 82 ? 8.192 -1.753 -18.475 1.00 95.12 82 SER A CA 1
ATOM 622 C C . SER A 1 82 ? 9.544 -2.204 -19.032 1.00 95.12 82 SER A C 1
ATOM 624 O O . SER A 1 82 ? 10.144 -1.520 -19.866 1.00 95.12 82 SER A O 1
ATOM 626 N N . ALA A 1 83 ? 9.981 -3.421 -18.691 1.00 94.12 83 ALA A N 1
ATOM 627 C CA . ALA A 1 83 ? 11.223 -3.994 -19.203 1.00 94.12 83 ALA A CA 1
ATOM 628 C C . ALA A 1 83 ? 11.234 -4.092 -20.741 1.00 94.12 83 ALA A C 1
ATOM 630 O O . ALA A 1 83 ? 12.250 -3.790 -21.376 1.00 94.12 83 ALA A O 1
ATOM 631 N N . GLN A 1 84 ? 10.112 -4.471 -21.366 1.00 94.25 84 GLN A N 1
ATOM 632 C CA . GLN A 1 84 ? 9.985 -4.500 -22.828 1.00 94.25 84 GLN A CA 1
ATOM 633 C C . GLN A 1 84 ? 10.076 -3.107 -23.456 1.00 94.25 84 GLN A C 1
ATOM 635 O O . GLN A 1 84 ? 10.771 -2.946 -24.466 1.00 94.25 84 GLN A O 1
ATOM 640 N N . HIS A 1 85 ? 9.408 -2.110 -22.873 1.00 93.25 85 HIS A N 1
ATOM 641 C CA . HIS A 1 85 ? 9.428 -0.734 -23.369 1.00 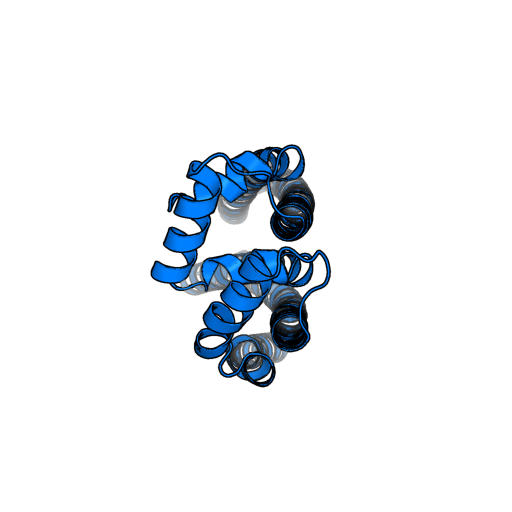93.25 85 HIS A CA 1
ATOM 642 C C . HIS A 1 85 ? 10.833 -0.147 -23.292 1.00 93.25 85 HIS A C 1
ATOM 644 O O . HIS A 1 85 ? 11.345 0.340 -24.301 1.00 93.25 85 HIS A O 1
ATOM 650 N N . TRP A 1 86 ? 11.512 -0.296 -22.154 1.00 93.88 86 TRP A N 1
ATOM 651 C CA . TRP A 1 86 ? 12.877 0.195 -21.995 1.00 93.88 86 TRP A CA 1
ATOM 652 C C . TRP A 1 86 ? 13.872 -0.531 -22.899 1.00 93.88 86 TRP A C 1
ATOM 654 O O . TRP A 1 86 ? 14.699 0.117 -23.539 1.00 93.88 86 TRP A O 1
ATOM 664 N N . LYS A 1 87 ? 13.754 -1.856 -23.061 1.00 92.81 87 LYS A N 1
ATOM 665 C CA . LYS A 1 87 ? 14.585 -2.617 -24.011 1.00 92.81 87 LYS A CA 1
ATOM 666 C C . LYS A 1 87 ? 14.386 -2.144 -25.453 1.00 92.81 87 LYS A C 1
ATOM 668 O O . LYS A 1 87 ? 15.350 -2.059 -26.212 1.00 92.81 87 LYS A O 1
ATOM 673 N N . THR A 1 88 ? 13.150 -1.836 -25.835 1.00 92.94 88 THR A N 1
ATOM 674 C CA . THR A 1 88 ? 12.816 -1.354 -27.183 1.00 92.94 88 THR A CA 1
ATOM 675 C C . THR A 1 88 ? 13.299 0.079 -27.397 1.00 92.94 88 THR A C 1
ATOM 677 O O . THR A 1 88 ? 13.905 0.369 -28.426 1.00 92.94 88 THR A O 1
ATOM 680 N N . PHE A 1 89 ? 13.129 0.952 -26.404 1.00 93.00 89 PHE A N 1
ATOM 681 C CA . PHE A 1 89 ? 13.658 2.314 -26.415 1.00 93.00 89 PHE A CA 1
ATOM 682 C C . PHE A 1 89 ? 15.188 2.343 -26.530 1.00 93.00 89 PHE A C 1
ATOM 684 O O . PHE A 1 89 ? 15.736 3.137 -27.291 1.00 93.00 89 PHE A O 1
ATOM 691 N N . LEU A 1 90 ? 15.899 1.458 -25.826 1.00 91.50 90 LEU A N 1
ATOM 692 C CA . LEU A 1 90 ? 17.358 1.383 -25.920 1.00 91.50 90 LEU A CA 1
ATOM 693 C C . LEU A 1 90 ? 17.837 1.016 -27.331 1.00 91.50 90 LEU A C 1
ATOM 695 O O . LEU A 1 90 ? 18.852 1.548 -27.775 1.00 91.50 90 LEU A O 1
ATOM 699 N N . ARG A 1 91 ? 17.092 0.162 -28.043 1.00 91.31 91 ARG A N 1
ATOM 700 C CA . ARG A 1 91 ? 17.402 -0.256 -29.420 1.00 91.31 91 ARG A CA 1
ATOM 701 C C . ARG A 1 91 ? 17.049 0.811 -30.452 1.00 91.31 91 ARG A C 1
ATOM 703 O O . ARG A 1 91 ? 17.872 1.141 -31.295 1.00 91.31 91 ARG A O 1
ATOM 710 N N . ASN A 1 92 ? 15.843 1.365 -30.359 1.00 92.12 92 ASN A N 1
ATOM 711 C CA . ASN A 1 92 ? 15.256 2.160 -31.439 1.00 92.12 92 ASN A CA 1
ATOM 712 C C . ASN A 1 92 ? 15.261 3.671 -31.151 1.00 92.12 92 ASN A C 1
ATOM 714 O O . ASN A 1 92 ? 15.099 4.480 -32.058 1.00 92.12 92 ASN A O 1
ATOM 718 N N . GLY A 1 93 ? 15.459 4.080 -29.895 1.00 89.38 93 GLY A N 1
ATOM 719 C CA . GLY A 1 93 ? 15.267 5.463 -29.462 1.00 89.38 93 GLY A CA 1
ATOM 720 C C . GLY A 1 93 ? 13.806 5.914 -29.570 1.00 89.38 93 GLY A C 1
ATOM 721 O O . GLY A 1 93 ? 12.891 5.098 -29.578 1.00 89.38 93 GLY A O 1
ATOM 722 N N . GLY A 1 94 ? 13.590 7.229 -29.645 1.00 91.69 94 GLY A N 1
ATOM 723 C CA . GLY A 1 94 ? 12.270 7.826 -29.874 1.00 91.69 94 GLY A CA 1
ATOM 724 C C . GLY A 1 94 ? 11.565 8.321 -28.606 1.00 91.69 94 GLY A C 1
ATOM 725 O O . GLY A 1 94 ? 11.507 7.635 -27.586 1.00 91.69 94 GLY A O 1
ATOM 726 N N . ARG A 1 95 ? 11.002 9.535 -28.685 1.00 90.12 95 ARG A N 1
ATOM 727 C CA . ARG A 1 95 ? 10.313 10.200 -27.563 1.00 90.12 95 ARG A CA 1
ATOM 728 C C . ARG A 1 95 ? 9.047 9.462 -27.126 1.00 90.12 95 ARG A C 1
ATOM 730 O O . ARG A 1 95 ? 8.834 9.308 -25.933 1.00 90.12 95 ARG A O 1
ATOM 737 N N . ALA A 1 96 ? 8.255 8.960 -28.075 1.00 91.56 96 ALA A N 1
ATOM 738 C CA . ALA A 1 96 ? 7.032 8.216 -27.770 1.00 91.56 96 ALA A CA 1
ATOM 739 C C . ALA A 1 96 ? 7.314 6.932 -26.966 1.00 91.56 96 ALA A C 1
ATOM 741 O O . ALA A 1 96 ? 6.628 6.653 -25.989 1.00 91.56 96 ALA A O 1
ATOM 742 N N . LEU A 1 97 ? 8.370 6.189 -27.325 1.00 91.38 97 LEU A N 1
ATOM 743 C CA . LEU A 1 97 ? 8.788 4.993 -26.585 1.00 91.38 97 LEU A CA 1
ATOM 744 C C . LEU A 1 97 ? 9.325 5.331 -25.190 1.00 91.38 97 LEU A C 1
ATOM 746 O O . LEU A 1 97 ? 9.050 4.594 -24.246 1.00 91.38 97 LEU A O 1
ATOM 750 N N . ALA A 1 98 ? 10.049 6.446 -25.048 1.00 90.25 98 ALA A N 1
ATOM 751 C CA . ALA A 1 98 ? 10.482 6.935 -23.741 1.00 90.25 98 ALA A CA 1
ATOM 752 C C . ALA A 1 98 ? 9.286 7.308 -22.855 1.00 90.25 98 ALA A C 1
ATOM 754 O O . ALA A 1 98 ? 9.219 6.859 -21.716 1.00 90.25 98 ALA A O 1
ATOM 755 N N . LEU A 1 99 ? 8.324 8.072 -23.385 1.00 94.38 99 LEU A N 1
ATOM 756 C CA . LEU A 1 99 ? 7.121 8.477 -22.657 1.00 94.38 99 LEU A CA 1
ATOM 757 C C . LEU A 1 99 ? 6.290 7.263 -22.229 1.00 94.38 99 LEU A C 1
ATOM 759 O O . LEU A 1 99 ? 5.917 7.166 -21.066 1.00 94.38 99 LEU A O 1
ATOM 763 N N . ALA A 1 100 ? 6.070 6.302 -23.129 1.00 93.56 100 ALA A N 1
ATOM 764 C CA . ALA A 1 100 ? 5.392 5.053 -22.793 1.00 93.56 100 ALA A CA 1
ATOM 765 C C . ALA A 1 100 ? 6.141 4.274 -21.697 1.00 93.56 100 ALA A C 1
ATOM 767 O O . ALA A 1 100 ? 5.520 3.781 -20.760 1.00 93.56 100 ALA A O 1
ATOM 768 N N . GLY A 1 101 ? 7.476 4.212 -21.764 1.00 94.19 101 GLY A N 1
ATOM 769 C CA . GLY A 1 101 ? 8.302 3.616 -20.711 1.00 94.19 101 GLY A CA 1
ATOM 770 C C . GLY A 1 101 ? 8.131 4.305 -19.354 1.00 94.19 101 GLY A C 1
ATOM 771 O O . GLY A 1 101 ? 7.983 3.620 -18.341 1.00 94.19 101 GLY A O 1
ATOM 772 N N . VAL A 1 102 ? 8.098 5.643 -19.325 1.00 95.44 102 VAL A N 1
ATOM 773 C CA . VAL A 1 102 ? 7.845 6.427 -18.102 1.00 95.44 102 VAL A CA 1
ATOM 774 C C . VAL A 1 102 ? 6.453 6.133 -17.550 1.00 95.44 102 VAL A C 1
ATOM 776 O O . VAL A 1 102 ? 6.340 5.798 -16.375 1.00 95.44 102 VAL A O 1
ATOM 779 N N . VAL A 1 103 ? 5.413 6.187 -18.387 1.00 97.06 103 VAL A N 1
ATOM 780 C CA . VAL A 1 103 ? 4.024 5.920 -17.977 1.00 97.06 103 VAL A CA 1
ATOM 781 C C . VAL A 1 103 ? 3.889 4.517 -17.395 1.00 97.06 103 VAL A C 1
ATOM 783 O O . VAL A 1 103 ? 3.382 4.363 -16.289 1.00 97.06 103 VAL A O 1
ATOM 786 N N . VAL A 1 104 ? 4.396 3.493 -18.089 1.00 97.06 104 VAL A N 1
ATOM 787 C CA . VAL A 1 104 ? 4.320 2.110 -17.599 1.00 97.06 104 VAL A CA 1
ATOM 788 C C . VAL A 1 104 ? 5.111 1.948 -16.302 1.00 97.06 104 VAL A C 1
ATOM 790 O O . VAL A 1 104 ? 4.643 1.266 -15.403 1.00 97.06 104 VAL A O 1
ATOM 793 N N . THR A 1 105 ? 6.261 2.612 -16.155 1.00 96.69 105 THR A N 1
ATOM 794 C CA . THR A 1 105 ? 7.023 2.604 -14.892 1.00 96.69 105 THR A CA 1
ATOM 795 C C . THR A 1 105 ? 6.242 3.261 -13.753 1.00 96.69 105 THR A C 1
ATOM 797 O O . THR A 1 105 ? 6.216 2.720 -12.653 1.00 96.69 105 THR A O 1
ATOM 800 N N . GLY A 1 106 ? 5.563 4.382 -14.010 1.00 97.94 106 GLY A N 1
ATOM 801 C CA . GLY A 1 106 ? 4.673 5.020 -13.037 1.00 97.94 106 GLY A CA 1
ATOM 802 C C . GLY A 1 106 ? 3.528 4.099 -12.613 1.00 97.94 106 GLY A C 1
ATOM 803 O O . GLY A 1 106 ? 3.281 3.941 -11.421 1.00 97.94 106 GLY A O 1
ATOM 804 N N . LEU A 1 107 ? 2.897 3.408 -13.568 1.00 98.31 107 LEU A N 1
ATOM 805 C CA . LEU A 1 107 ? 1.873 2.399 -13.281 1.00 98.31 107 LEU A CA 1
ATOM 806 C C . LEU A 1 107 ? 2.434 1.223 -12.469 1.00 98.31 107 LEU A C 1
ATOM 808 O O . LEU A 1 107 ? 1.759 0.740 -11.567 1.00 98.31 107 LEU A O 1
ATOM 812 N N . THR A 1 108 ? 3.664 0.775 -12.744 1.00 98.50 108 THR A N 1
ATOM 813 C CA . THR A 1 108 ? 4.342 -0.259 -11.947 1.00 98.50 108 THR A CA 1
ATOM 814 C C . THR A 1 108 ? 4.506 0.183 -10.493 1.00 98.50 108 THR A C 1
ATOM 816 O O . THR A 1 108 ? 4.207 -0.588 -9.586 1.00 98.50 108 THR A O 1
ATOM 819 N N . LEU A 1 109 ? 4.962 1.418 -10.259 1.00 98.25 109 LEU A N 1
ATOM 820 C CA . LEU A 1 109 ? 5.114 1.964 -8.907 1.00 98.25 109 LEU A CA 1
ATOM 821 C C . LEU A 1 109 ? 3.761 2.105 -8.202 1.00 98.25 109 LEU A C 1
ATOM 823 O O . LEU A 1 109 ? 3.644 1.745 -7.036 1.00 98.25 109 LEU A O 1
ATOM 827 N N . PHE A 1 110 ? 2.730 2.555 -8.917 1.00 98.25 110 PHE A N 1
ATOM 828 C CA . PHE A 1 110 ? 1.371 2.617 -8.384 1.00 98.25 110 PHE A CA 1
ATOM 829 C C . PHE A 1 110 ? 0.842 1.230 -7.995 1.00 98.25 110 PHE A C 1
ATOM 831 O O . PHE A 1 110 ? 0.318 1.060 -6.899 1.00 98.25 110 PHE A O 1
ATOM 838 N N . ALA A 1 111 ? 1.025 0.220 -8.851 1.00 98.62 111 ALA A N 1
ATOM 839 C CA . ALA A 1 111 ? 0.625 -1.155 -8.555 1.00 98.62 111 ALA A CA 1
ATOM 840 C C . ALA A 1 111 ? 1.385 -1.734 -7.352 1.00 98.62 111 ALA A C 1
ATOM 842 O O . ALA A 1 111 ? 0.799 -2.477 -6.568 1.00 98.62 111 ALA A O 1
ATOM 843 N N . LEU A 1 112 ? 2.660 -1.366 -7.171 1.00 98.69 112 LEU A N 1
ATOM 844 C CA . LEU A 1 112 ? 3.415 -1.719 -5.972 1.00 98.69 112 LEU A CA 1
ATOM 845 C C . LEU A 1 112 ? 2.795 -1.081 -4.725 1.00 98.69 112 LEU A C 1
ATOM 847 O O . LEU A 1 112 ? 2.506 -1.801 -3.780 1.00 98.69 112 LEU A O 1
ATOM 851 N N . VAL A 1 113 ? 2.542 0.231 -4.724 1.00 98.50 113 VAL A N 1
ATOM 852 C CA . VAL A 1 113 ? 1.900 0.915 -3.584 1.00 98.50 113 VAL A CA 1
ATOM 853 C C . VAL A 1 113 ? 0.540 0.293 -3.269 1.00 98.50 113 VAL A C 1
ATOM 855 O O . VAL A 1 113 ? 0.255 0.002 -2.110 1.00 98.50 113 VAL A O 1
ATOM 858 N N . ALA A 1 114 ? -0.270 0.017 -4.294 1.00 98.50 114 ALA A N 1
ATOM 859 C CA . ALA A 1 114 ? -1.548 -0.665 -4.135 1.00 98.50 114 ALA A CA 1
ATOM 860 C C . ALA A 1 114 ? -1.377 -2.053 -3.501 1.00 98.50 114 ALA A C 1
ATOM 862 O O . ALA A 1 114 ? -2.130 -2.399 -2.597 1.00 98.50 114 ALA A O 1
ATOM 863 N N . LEU A 1 115 ? -0.386 -2.840 -3.927 1.00 98.81 115 LEU A N 1
ATOM 864 C CA . LEU A 1 115 ? -0.086 -4.130 -3.309 1.00 98.81 115 LEU A CA 1
ATOM 865 C C . LEU A 1 115 ? 0.274 -3.972 -1.827 1.00 98.81 115 LEU A C 1
ATOM 867 O O . LEU A 1 115 ? -0.324 -4.648 -0.996 1.00 98.81 115 LEU A O 1
ATOM 871 N N . LEU A 1 116 ? 1.205 -3.071 -1.492 1.00 98.62 116 LEU A N 1
ATOM 872 C CA . LEU A 1 116 ? 1.653 -2.876 -0.109 1.00 98.62 116 LEU A CA 1
ATOM 873 C C . LEU A 1 116 ? 0.492 -2.450 0.800 1.00 98.62 116 LEU A C 1
ATOM 875 O O . LEU A 1 116 ? 0.285 -3.057 1.845 1.00 98.62 116 LEU A O 1
ATOM 879 N N . ALA A 1 117 ? -0.308 -1.472 0.367 1.00 98.19 117 ALA A N 1
ATOM 880 C CA . ALA A 1 117 ? -1.457 -0.983 1.127 1.00 98.19 117 ALA A CA 1
ATOM 881 C C . ALA A 1 117 ? -2.519 -2.071 1.358 1.00 98.19 117 ALA A C 1
ATOM 883 O O . ALA A 1 117 ? -3.119 -2.138 2.424 1.00 98.19 117 ALA A O 1
ATOM 884 N N . ASN A 1 118 ? -2.749 -2.950 0.378 1.00 98.62 118 ASN A N 1
ATOM 885 C CA . ASN A 1 118 ? -3.739 -4.017 0.529 1.00 98.62 118 ASN A CA 1
ATOM 886 C C . ASN A 1 118 ? -3.218 -5.217 1.330 1.00 98.62 118 ASN A C 1
ATOM 888 O O . ASN A 1 118 ? -4.014 -5.865 1.995 1.00 98.62 118 ASN A O 1
ATOM 892 N N . ILE A 1 119 ? -1.910 -5.500 1.328 1.00 98.75 119 ILE A N 1
ATOM 893 C CA . ILE A 1 119 ? -1.344 -6.466 2.285 1.00 98.75 119 ILE A CA 1
ATOM 894 C C . ILE A 1 119 ? -1.452 -5.904 3.706 1.00 98.75 119 ILE A C 1
ATOM 896 O O . ILE A 1 119 ? -1.842 -6.635 4.607 1.00 98.75 119 ILE A O 1
ATOM 900 N N . GLN A 1 120 ? -1.159 -4.615 3.897 1.00 98.19 120 GLN A N 1
ATOM 901 C CA . GLN A 1 120 ? -1.295 -3.950 5.194 1.00 98.19 120 GLN A CA 1
ATOM 902 C C . GLN A 1 120 ? -2.738 -4.016 5.720 1.00 98.19 120 GLN A C 1
ATOM 904 O O . GLN A 1 120 ? -2.952 -4.460 6.843 1.00 98.19 120 GLN A O 1
ATOM 909 N N . GLY A 1 121 ? -3.720 -3.642 4.892 1.00 97.94 121 GLY A N 1
ATOM 910 C CA . GLY A 1 121 ? -5.137 -3.716 5.261 1.00 97.94 121 GLY A CA 1
ATOM 911 C C . GLY A 1 121 ? -5.616 -5.141 5.553 1.00 97.94 121 GLY A C 1
ATOM 912 O O . GLY A 1 121 ? -6.393 -5.347 6.472 1.00 97.94 121 GLY A O 1
ATOM 913 N N . ALA A 1 122 ? -5.111 -6.149 4.833 1.00 98.38 122 ALA A N 1
ATOM 914 C CA . ALA A 1 122 ? -5.433 -7.547 5.125 1.00 98.38 122 ALA A CA 1
ATOM 915 C C . ALA A 1 122 ? -4.726 -8.089 6.383 1.00 98.38 122 ALA A C 1
ATOM 917 O O . ALA A 1 122 ? -5.214 -9.032 6.991 1.00 98.38 122 ALA A O 1
ATOM 918 N N . ALA A 1 123 ? -3.569 -7.545 6.769 1.00 98.50 123 ALA A N 1
ATOM 919 C CA . ALA A 1 123 ? -2.832 -8.010 7.946 1.00 98.50 123 ALA A CA 1
ATOM 920 C C . ALA A 1 123 ? -3.479 -7.567 9.267 1.00 98.50 123 ALA A C 1
ATOM 922 O O . ALA A 1 123 ? -3.360 -8.279 10.258 1.00 98.50 123 ALA A O 1
ATOM 923 N N . ALA A 1 124 ? -4.142 -6.410 9.260 1.00 98.25 124 ALA A N 1
ATOM 924 C CA . ALA A 1 124 ? -4.818 -5.814 10.410 1.00 98.25 124 ALA A CA 1
ATOM 925 C C . ALA A 1 124 ? -6.143 -5.172 9.953 1.00 98.25 124 ALA A C 1
ATOM 927 O O . ALA A 1 124 ? -6.243 -3.945 9.791 1.00 98.25 124 ALA A O 1
ATOM 928 N N . PRO A 1 125 ? -7.145 -6.008 9.622 1.00 97.56 125 PRO A N 1
ATOM 929 C CA . PRO A 1 125 ? -8.388 -5.549 9.020 1.00 97.56 125 PRO A CA 1
ATOM 930 C C . PRO A 1 125 ? -9.175 -4.622 9.946 1.00 97.56 125 PRO A C 1
ATOM 932 O O . PRO A 1 125 ? -9.785 -3.675 9.452 1.00 97.56 125 PRO A O 1
ATOM 935 N N . PHE A 1 126 ? -9.115 -4.811 11.266 1.00 97.50 126 PHE A N 1
ATOM 936 C CA . PHE A 1 126 ? -9.869 -3.984 12.201 1.00 97.50 126 PHE A CA 1
ATOM 937 C C . PHE A 1 126 ? -9.296 -2.563 12.304 1.00 97.50 126 PHE A C 1
ATOM 939 O O . PHE A 1 126 ? -10.030 -1.592 12.123 1.00 97.50 126 PHE A O 1
ATOM 946 N N . ALA A 1 127 ? -7.983 -2.417 12.466 1.00 97.00 127 ALA A N 1
ATOM 947 C CA . ALA A 1 127 ? -7.294 -1.131 12.448 1.00 97.00 127 ALA A CA 1
ATOM 948 C C . ALA A 1 127 ? -7.487 -0.404 11.109 1.00 97.00 127 ALA A C 1
ATOM 950 O O . ALA A 1 127 ? -7.711 0.804 11.077 1.00 97.00 127 ALA A O 1
ATOM 951 N N . SER A 1 128 ? -7.471 -1.140 9.993 1.00 96.88 128 SER A N 1
ATOM 952 C CA . SER A 1 128 ? -7.686 -0.558 8.663 1.00 96.88 128 SER A CA 1
ATOM 953 C C . SER A 1 128 ? -9.128 -0.096 8.398 1.00 96.88 128 SER A C 1
ATOM 955 O O . SER A 1 128 ? -9.348 0.678 7.465 1.00 96.88 128 SER A O 1
ATOM 957 N N . LEU A 1 129 ? -10.098 -0.534 9.213 1.00 95.88 129 LEU A N 1
ATOM 958 C CA . LEU A 1 129 ? -11.479 -0.039 9.194 1.00 95.88 129 LEU A CA 1
ATOM 959 C C . LEU A 1 129 ? -11.646 1.262 9.979 1.00 95.88 129 LEU A C 1
ATOM 961 O O . LEU A 1 129 ? -12.547 2.032 9.655 1.00 95.88 129 LEU A O 1
ATOM 965 N N . LEU A 1 130 ? -10.802 1.537 10.979 1.00 94.81 130 LEU A N 1
ATOM 966 C CA . LEU A 1 130 ? -10.949 2.715 11.845 1.00 94.81 130 LEU A CA 1
ATOM 967 C C . LEU A 1 130 ? -11.091 4.035 11.065 1.00 94.81 130 LEU A C 1
ATOM 969 O O . LEU A 1 130 ? -11.996 4.800 11.398 1.00 94.81 130 LEU A O 1
ATOM 973 N N . PRO A 1 131 ? -10.333 4.301 9.978 1.00 93.62 131 PRO A N 1
ATOM 974 C CA . PRO A 1 131 ? -10.497 5.527 9.191 1.00 93.62 131 PRO A CA 1
ATOM 975 C C . PRO A 1 131 ? -11.872 5.695 8.528 1.00 93.62 131 PRO A C 1
ATOM 977 O O . PRO A 1 131 ? -12.177 6.773 8.023 1.00 93.62 131 PRO A O 1
ATOM 980 N N . MET A 1 132 ? -12.691 4.641 8.475 1.00 93.81 132 MET A N 1
ATOM 981 C CA . MET A 1 132 ? -14.058 4.682 7.951 1.00 93.81 132 MET A CA 1
ATOM 982 C C . MET A 1 132 ? -15.104 5.013 9.022 1.00 93.81 132 MET A C 1
ATOM 984 O O . MET A 1 132 ? -16.282 5.158 8.685 1.00 93.81 132 MET A O 1
ATOM 988 N N . LEU A 1 133 ? -14.711 5.122 10.295 1.00 94.25 133 LEU A N 1
ATOM 989 C CA . LEU A 1 133 ? -15.606 5.569 11.356 1.00 94.25 133 LEU A CA 1
ATOM 990 C C . LEU A 1 133 ? -16.087 6.993 11.077 1.00 94.25 133 LEU A C 1
ATOM 992 O O . LEU A 1 133 ? -15.342 7.863 10.623 1.00 94.25 133 LEU A O 1
ATOM 996 N N . ARG A 1 134 ? -17.361 7.240 11.373 1.00 93.94 134 ARG A N 1
ATOM 997 C CA . ARG A 1 134 ? -17.932 8.584 11.305 1.00 93.94 134 ARG A CA 1
ATOM 998 C C . ARG A 1 134 ? -17.324 9.479 12.388 1.00 93.94 134 ARG A C 1
ATOM 1000 O O . ARG A 1 134 ? -16.950 9.017 13.466 1.00 93.94 134 ARG A O 1
ATOM 1007 N N . SER A 1 135 ? -17.260 10.779 12.112 1.00 91.75 135 SER A N 1
ATOM 1008 C CA . SER A 1 135 ? -16.629 11.768 12.997 1.00 91.75 135 SER A CA 1
ATOM 1009 C C . SER A 1 135 ? -17.277 11.866 14.382 1.00 91.75 135 SER A C 1
ATOM 1011 O O . SER A 1 135 ? -16.593 12.134 15.363 1.00 91.75 135 SER A O 1
ATOM 1013 N N . ASP A 1 136 ? -18.589 11.645 14.476 1.00 92.44 136 ASP A N 1
ATOM 1014 C CA . ASP A 1 136 ? -19.326 11.587 15.743 1.00 92.44 136 ASP A CA 1
ATOM 1015 C C . ASP A 1 136 ? -18.910 10.377 16.594 1.00 92.44 136 ASP A C 1
ATOM 1017 O O . ASP A 1 136 ? -18.713 10.508 17.799 1.00 92.44 136 ASP A O 1
ATOM 1021 N N . THR A 1 137 ? -18.700 9.222 15.955 1.00 93.00 137 THR A N 1
ATOM 1022 C CA . THR A 1 137 ? -18.192 8.006 16.608 1.00 93.00 137 THR A CA 1
ATOM 1023 C C . THR A 1 137 ? -16.776 8.222 17.139 1.00 93.00 137 THR A C 1
ATOM 1025 O O . THR A 1 137 ? -16.486 7.874 18.280 1.00 93.00 137 THR A O 1
ATOM 1028 N N . ILE A 1 138 ? -15.910 8.845 16.334 1.00 93.25 138 ILE A N 1
ATOM 1029 C CA . ILE A 1 138 ? -14.537 9.194 16.722 1.00 93.25 138 ILE A CA 1
ATOM 1030 C C . ILE A 1 138 ? -14.540 10.119 17.950 1.00 93.25 138 ILE A C 1
ATOM 1032 O O . ILE A 1 138 ? -13.886 9.814 18.946 1.00 93.25 138 ILE A O 1
ATOM 1036 N N . GLY A 1 139 ? -15.342 11.190 17.924 1.00 91.31 139 GLY A N 1
ATOM 1037 C CA . GLY A 1 139 ? -15.438 12.139 19.038 1.00 91.31 139 GLY A CA 1
ATOM 1038 C C . GLY A 1 139 ? -15.980 11.525 20.334 1.00 91.31 139 GLY A C 1
ATOM 1039 O O . GLY A 1 139 ? -15.557 11.908 21.422 1.00 91.31 139 GLY A O 1
ATOM 1040 N N . GLN A 1 140 ? -16.877 10.537 20.244 1.00 90.56 140 GLN A N 1
ATOM 1041 C CA . GLN A 1 140 ? -17.371 9.816 21.420 1.00 90.56 140 GLN A CA 1
ATOM 1042 C C . GLN A 1 140 ? -16.264 9.000 22.108 1.00 90.56 140 GLN A C 1
ATOM 1044 O O . GLN A 1 140 ? -16.202 8.963 23.340 1.00 90.56 140 GLN A O 1
ATOM 1049 N N . VAL A 1 141 ? -15.395 8.347 21.331 1.00 91.12 141 VAL A N 1
ATOM 1050 C CA . VAL A 1 141 ? -14.257 7.583 21.866 1.00 91.12 141 VAL A CA 1
ATOM 1051 C C . VAL A 1 141 ? -13.236 8.519 22.501 1.00 91.12 141 VAL A C 1
ATOM 1053 O O . VAL A 1 141 ? -12.815 8.271 23.630 1.00 91.12 141 VAL A O 1
ATOM 1056 N N . ASP A 1 142 ? -12.886 9.613 21.823 1.00 91.94 142 ASP A N 1
ATOM 1057 C CA . ASP A 1 142 ? -11.969 10.630 22.347 1.00 91.94 142 ASP A CA 1
ATOM 1058 C C . ASP A 1 142 ? -12.446 11.187 23.700 1.00 91.94 142 ASP A C 1
ATOM 1060 O O . ASP A 1 142 ? -11.715 11.182 24.696 1.00 91.94 142 ASP A O 1
ATOM 1064 N N . GLN A 1 143 ? -13.726 11.554 23.793 1.00 90.00 143 GLN A N 1
ATOM 1065 C CA . GLN A 1 143 ? -14.314 12.040 25.040 1.00 90.00 143 GLN A CA 1
ATOM 1066 C C . GLN A 1 143 ? -14.247 10.995 26.168 1.00 90.00 143 GLN A C 1
ATOM 1068 O O . GLN A 1 143 ? -13.991 11.336 27.324 1.00 90.00 143 GLN A O 1
ATOM 1073 N N . ALA A 1 144 ? -14.459 9.714 25.854 1.00 88.44 144 ALA A N 1
ATOM 1074 C CA . ALA A 1 144 ? -14.363 8.635 26.835 1.00 88.44 144 ALA A CA 1
ATOM 1075 C C . ALA A 1 144 ? -12.916 8.405 27.309 1.00 88.44 144 ALA A C 1
ATOM 1077 O O . ALA A 1 144 ? -12.685 8.182 28.498 1.00 88.44 144 ALA A O 1
ATOM 1078 N N . LEU A 1 145 ? -11.940 8.497 26.401 1.00 89.06 145 LEU A N 1
ATOM 1079 C CA . LEU A 1 145 ? -10.516 8.345 26.706 1.00 89.06 145 LEU A CA 1
ATOM 1080 C C . LEU A 1 145 ? -9.964 9.510 27.540 1.00 89.06 145 LEU A C 1
ATOM 1082 O O . LEU A 1 145 ? -9.109 9.291 28.399 1.00 89.06 145 LEU A O 1
ATOM 1086 N N . THR A 1 146 ? -10.453 10.731 27.317 1.00 90.06 146 THR A N 1
ATOM 1087 C CA . THR A 1 146 ? -10.030 11.940 28.046 1.00 90.06 146 THR A CA 1
ATOM 1088 C C . THR A 1 146 ? -10.698 12.090 29.415 1.00 90.06 146 THR A C 1
ATOM 1090 O O . THR A 1 146 ? -10.144 12.745 30.297 1.00 90.06 146 THR A O 1
ATOM 1093 N N . ALA A 1 147 ? -11.840 11.432 29.647 1.00 87.94 147 ALA A N 1
ATOM 1094 C CA . ALA A 1 147 ? -12.551 11.453 30.928 1.00 87.94 147 ALA A CA 1
ATOM 1095 C C . ALA A 1 147 ? -11.800 10.763 32.092 1.00 87.94 147 ALA A C 1
ATOM 1097 O O . ALA A 1 147 ? -12.232 10.866 33.240 1.00 87.94 147 ALA A O 1
ATOM 1098 N N . GLY A 1 148 ? -10.681 10.073 31.828 1.00 77.75 148 GLY A N 1
ATOM 1099 C CA . GLY A 1 148 ? -9.794 9.524 32.863 1.00 77.75 148 GLY A CA 1
ATOM 1100 C C . GLY A 1 148 ? -10.286 8.237 33.538 1.00 77.75 148 GLY A C 1
ATOM 1101 O O . GLY A 1 148 ? -9.793 7.883 34.610 1.00 77.75 148 GLY A O 1
ATOM 1102 N N . GLY A 1 149 ? -11.256 7.538 32.939 1.00 81.00 149 GLY A N 1
ATOM 1103 C CA . GLY A 1 149 ? -11.681 6.207 33.383 1.00 81.00 149 GLY A CA 1
ATOM 1104 C C . GLY A 1 149 ? -10.667 5.106 33.027 1.00 81.00 149 GLY A C 1
ATOM 1105 O O . GLY A 1 149 ? -9.750 5.341 32.239 1.00 81.00 149 GLY A O 1
ATOM 1106 N N . PRO A 1 150 ? -10.816 3.885 33.580 1.00 82.38 150 PRO A N 1
ATOM 1107 C CA . PRO A 1 150 ? -10.020 2.738 33.155 1.00 82.38 150 PRO A CA 1
ATOM 1108 C C . PRO A 1 150 ? -10.166 2.489 31.651 1.00 82.38 150 PRO A C 1
ATOM 1110 O O . PRO A 1 150 ? -11.282 2.462 31.131 1.00 82.38 150 PRO A O 1
ATOM 1113 N N . THR A 1 151 ? -9.046 2.269 30.964 1.00 84.62 151 THR A N 1
ATOM 1114 C CA . THR A 1 151 ? -9.042 1.897 29.547 1.00 84.62 151 THR A CA 1
ATOM 1115 C C . THR A 1 151 ? -9.783 0.566 29.360 1.00 84.62 151 THR A C 1
ATOM 1117 O O . THR A 1 151 ? -9.407 -0.423 30.000 1.00 84.62 151 THR A O 1
ATOM 1120 N N . PRO A 1 152 ? -10.825 0.502 28.511 1.00 88.88 152 PRO A N 1
ATOM 1121 C CA . PRO A 1 152 ? -11.585 -0.726 28.335 1.00 88.88 152 PRO A CA 1
ATOM 1122 C C . PRO A 1 152 ? -10.755 -1.786 27.588 1.00 88.88 152 PRO A C 1
ATOM 1124 O O . PRO A 1 152 ? -9.932 -1.435 26.737 1.00 88.88 152 PRO A O 1
ATOM 1127 N N . PRO A 1 153 ? -10.990 -3.088 27.836 1.00 92.88 153 PRO A N 1
ATOM 1128 C CA . PRO A 1 153 ? -10.378 -4.180 27.075 1.00 92.88 153 PRO A CA 1
ATOM 1129 C C . PRO A 1 153 ? -10.483 -4.032 25.551 1.00 92.88 153 PRO A C 1
ATOM 1131 O O . PRO A 1 153 ? -9.542 -4.391 24.841 1.00 92.88 153 PRO A O 1
ATOM 1134 N N . SER A 1 154 ? -11.580 -3.453 25.054 1.00 92.31 154 SER A N 1
ATOM 1135 C CA . SER A 1 154 ? -11.795 -3.175 23.630 1.00 92.31 154 SER A CA 1
ATOM 1136 C C . SER A 1 154 ? -10.728 -2.252 23.025 1.00 92.31 154 SER A C 1
ATOM 1138 O O . SER A 1 154 ? -10.304 -2.464 21.886 1.00 92.31 154 SER A O 1
ATOM 1140 N N . PHE A 1 155 ? -10.226 -1.276 23.793 1.00 92.94 155 PHE A N 1
ATOM 1141 C CA . PHE A 1 155 ? -9.111 -0.413 23.388 1.00 92.94 155 PHE A CA 1
ATOM 1142 C C . PHE A 1 155 ? -7.807 -1.198 23.245 1.00 92.94 155 PHE A C 1
ATOM 1144 O O . PHE A 1 155 ? -7.063 -0.969 22.298 1.00 92.94 155 PHE A O 1
ATOM 1151 N N . GLY A 1 156 ? -7.5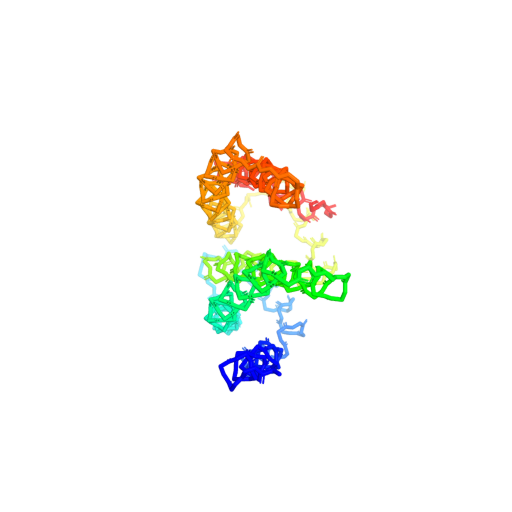54 -2.160 24.138 1.00 93.94 156 GLY A N 1
ATOM 1152 C CA . GLY A 1 156 ? -6.395 -3.049 24.033 1.00 93.94 156 GLY A CA 1
ATOM 1153 C C . GLY A 1 156 ? -6.396 -3.840 22.723 1.00 93.94 156 GLY A C 1
ATOM 1154 O O . GLY A 1 156 ? -5.374 -3.915 22.058 1.00 93.94 156 GLY A O 1
ATOM 1155 N N . VAL A 1 157 ? -7.558 -4.340 22.292 1.00 95.69 157 VAL A N 1
ATOM 1156 C CA . VAL A 1 157 ? -7.703 -5.048 21.005 1.00 95.69 157 VAL A CA 1
ATOM 1157 C C . VAL A 1 157 ? -7.443 -4.128 19.813 1.00 95.69 157 VAL A C 1
ATOM 1159 O O . VAL A 1 157 ? -6.764 -4.527 18.871 1.00 95.69 157 VAL A O 1
ATOM 1162 N N . MET A 1 158 ? -7.953 -2.893 19.849 1.00 95.06 158 MET A N 1
ATOM 1163 C CA . MET A 1 158 ? -7.659 -1.899 18.809 1.00 95.06 158 MET A CA 1
ATOM 1164 C C . MET A 1 158 ? -6.169 -1.561 18.758 1.00 95.06 158 MET A C 1
ATOM 1166 O O . MET A 1 158 ? -5.606 -1.469 17.674 1.00 95.06 158 MET A O 1
ATOM 1170 N N . SER A 1 159 ? -5.539 -1.398 19.921 1.00 96.06 159 SER A N 1
ATOM 1171 C CA . SER A 1 159 ? -4.111 -1.110 20.056 1.00 96.06 159 SER A CA 1
ATOM 1172 C C . SER A 1 159 ? -3.249 -2.255 19.514 1.00 96.06 159 SER A C 1
ATOM 1174 O O . SER A 1 159 ? -2.334 -2.015 18.726 1.00 96.06 159 SER A O 1
ATOM 1176 N N . ASP A 1 160 ? -3.597 -3.502 19.852 1.00 96.81 160 ASP A N 1
ATOM 1177 C CA . ASP A 1 160 ? -2.932 -4.710 19.355 1.00 96.81 160 ASP A CA 1
ATOM 1178 C C . ASP A 1 160 ? -3.018 -4.795 17.815 1.00 96.81 160 ASP A C 1
ATOM 1180 O O . ASP A 1 160 ? -2.002 -4.985 17.143 1.00 96.81 160 ASP A O 1
ATOM 1184 N N . ASP A 1 161 ? -4.206 -4.601 17.228 1.00 97.69 161 ASP A N 1
ATOM 1185 C CA . ASP A 1 161 ? -4.382 -4.655 15.767 1.00 97.69 161 ASP A CA 1
ATOM 1186 C C . ASP A 1 161 ? -3.716 -3.457 15.060 1.00 97.69 161 ASP A C 1
ATOM 1188 O O . ASP A 1 161 ? -3.114 -3.605 13.996 1.00 97.69 161 ASP A O 1
ATOM 1192 N N . PHE A 1 162 ? -3.727 -2.272 15.679 1.00 97.31 162 PHE A N 1
ATOM 1193 C CA . PHE A 1 162 ? -3.024 -1.081 15.188 1.00 97.31 162 PHE A CA 1
ATOM 1194 C C . PHE A 1 162 ? -1.502 -1.285 15.162 1.00 97.31 162 PHE A C 1
ATOM 1196 O O . PHE A 1 162 ? -0.839 -0.914 14.186 1.00 97.31 162 PHE A O 1
ATOM 1203 N N . ALA A 1 163 ? -0.941 -1.952 16.175 1.00 98.19 163 ALA A N 1
ATOM 1204 C CA . ALA A 1 163 ? 0.464 -2.343 16.180 1.00 98.19 163 ALA A CA 1
ATOM 1205 C C . ALA A 1 163 ? 0.787 -3.285 15.010 1.00 98.19 163 ALA A C 1
ATOM 1207 O O . ALA A 1 163 ? 1.782 -3.077 14.308 1.00 98.19 163 ALA A O 1
ATOM 1208 N N . VAL A 1 164 ? -0.070 -4.279 14.740 1.00 98.38 164 VAL A N 1
ATOM 1209 C CA . VAL A 1 164 ? 0.082 -5.193 13.591 1.00 98.38 164 VAL A CA 1
ATOM 1210 C C . VAL A 1 164 ? -0.006 -4.435 12.265 1.00 98.38 164 VAL A C 1
ATOM 1212 O O . VAL A 1 164 ? 0.825 -4.659 11.380 1.00 98.38 164 VAL A O 1
ATOM 1215 N N . TYR A 1 165 ? -0.946 -3.496 12.131 1.00 98.00 165 TYR A N 1
ATOM 1216 C CA . TYR A 1 165 ? -1.120 -2.661 10.938 1.00 98.00 165 TYR A CA 1
ATOM 1217 C C . TYR A 1 165 ? 0.159 -1.896 10.581 1.00 98.00 165 TYR A C 1
ATOM 1219 O O . TYR A 1 165 ? 0.592 -1.871 9.422 1.00 98.00 165 TYR A O 1
ATOM 1227 N N . HIS A 1 166 ? 0.807 -1.297 11.577 1.00 97.94 166 HIS A N 1
ATOM 1228 C CA . HIS A 1 166 ? 2.051 -0.562 11.384 1.00 97.94 166 HIS A CA 1
ATOM 1229 C C . HIS A 1 166 ? 3.265 -1.487 11.221 1.00 97.94 166 HIS A C 1
ATOM 1231 O O . HIS A 1 166 ? 4.088 -1.268 10.326 1.00 97.94 166 HIS A O 1
ATOM 1237 N N . ALA A 1 167 ? 3.352 -2.579 11.983 1.00 98.50 167 ALA A N 1
ATOM 1238 C CA . ALA A 1 167 ? 4.414 -3.573 11.835 1.00 98.50 167 ALA A CA 1
ATOM 1239 C C . ALA A 1 167 ? 4.435 -4.176 10.420 1.00 98.50 167 ALA A C 1
ATOM 1241 O O . ALA A 1 167 ? 5.498 -4.278 9.799 1.00 98.50 167 ALA A O 1
ATOM 1242 N N . ALA A 1 168 ? 3.264 -4.514 9.873 1.00 98.44 168 ALA A N 1
ATOM 1243 C CA . ALA A 1 168 ? 3.127 -5.042 8.520 1.00 98.44 168 ALA A CA 1
ATOM 1244 C C . ALA A 1 168 ? 3.688 -4.066 7.475 1.00 98.44 168 ALA A C 1
ATOM 1246 O O . ALA A 1 168 ? 4.508 -4.457 6.640 1.00 98.44 168 ALA A O 1
ATOM 1247 N N . MET A 1 169 ? 3.321 -2.782 7.541 1.00 98.25 169 MET A N 1
ATOM 1248 C CA . MET A 1 169 ? 3.846 -1.776 6.612 1.00 98.25 169 MET A CA 1
ATOM 1249 C C . MET A 1 169 ? 5.343 -1.530 6.798 1.00 98.25 169 MET A C 1
ATOM 1251 O O . MET A 1 169 ? 6.045 -1.362 5.802 1.00 98.25 169 MET A O 1
ATOM 1255 N N . ALA A 1 170 ? 5.866 -1.580 8.026 1.00 98.38 170 ALA A N 1
ATOM 1256 C CA . ALA A 1 170 ? 7.304 -1.479 8.266 1.00 98.38 170 ALA A CA 1
ATOM 1257 C C . ALA A 1 170 ? 8.074 -2.612 7.561 1.00 98.38 170 ALA A C 1
ATOM 1259 O O . ALA A 1 170 ? 9.008 -2.344 6.801 1.00 98.38 170 ALA A O 1
ATOM 1260 N N . VAL A 1 171 ? 7.642 -3.867 7.724 1.00 98.62 171 VAL A N 1
ATOM 1261 C CA . VAL A 1 171 ? 8.255 -5.039 7.067 1.00 98.62 171 VAL A CA 1
ATOM 1262 C C . VAL A 1 171 ? 8.164 -4.941 5.543 1.00 98.62 171 VAL A C 1
ATOM 1264 O O . VAL A 1 171 ? 9.149 -5.181 4.833 1.00 98.62 171 VAL A O 1
ATOM 1267 N N . LEU A 1 172 ? 6.997 -4.558 5.023 1.00 98.50 172 LEU A N 1
ATOM 1268 C CA . LEU A 1 172 ? 6.764 -4.377 3.592 1.00 98.50 172 LEU A CA 1
ATOM 1269 C C . LEU A 1 172 ? 7.657 -3.279 3.005 1.00 98.50 172 LEU A C 1
ATOM 1271 O O . LEU A 1 172 ? 8.295 -3.486 1.969 1.00 98.50 172 LEU A O 1
ATOM 1275 N N . ALA A 1 173 ? 7.744 -2.134 3.679 1.00 98.38 173 ALA A N 1
ATOM 1276 C CA . ALA A 1 173 ? 8.544 -0.998 3.252 1.00 98.38 173 ALA A CA 1
ATOM 1277 C C . ALA A 1 173 ? 10.045 -1.319 3.271 1.00 98.38 173 ALA A C 1
ATOM 1279 O O . ALA A 1 173 ? 10.727 -1.029 2.289 1.00 98.38 173 ALA A O 1
ATOM 1280 N N . VAL A 1 174 ? 10.556 -1.994 4.310 1.00 98.50 174 VAL A N 1
ATOM 1281 C CA . VAL A 1 174 ? 11.954 -2.469 4.365 1.00 98.50 174 VAL A CA 1
ATOM 1282 C C . VAL A 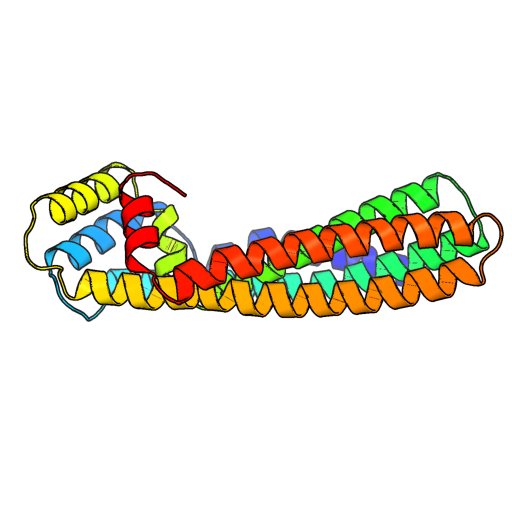1 174 ? 12.250 -3.441 3.224 1.00 98.50 174 VAL A C 1
ATOM 1284 O O . VAL A 1 174 ? 13.260 -3.299 2.532 1.00 98.50 174 VAL A O 1
ATOM 1287 N N . THR A 1 175 ? 11.357 -4.402 2.982 1.00 98.56 175 THR A N 1
ATOM 1288 C CA . THR A 1 175 ? 11.517 -5.394 1.908 1.00 98.56 175 THR A CA 1
ATOM 1289 C C . THR A 1 175 ? 11.556 -4.724 0.534 1.00 98.56 175 THR A C 1
ATOM 1291 O O . THR A 1 175 ? 12.453 -4.985 -0.274 1.00 98.56 175 THR A O 1
ATOM 1294 N N . ALA A 1 176 ? 10.625 -3.806 0.271 1.00 98.25 176 ALA A N 1
ATOM 1295 C CA . ALA A 1 176 ? 10.593 -3.037 -0.966 1.00 98.25 176 ALA A CA 1
ATOM 1296 C C . ALA A 1 176 ? 11.836 -2.139 -1.106 1.00 98.25 176 ALA A C 1
ATOM 1298 O O . ALA A 1 176 ? 12.452 -2.111 -2.175 1.00 98.25 176 ALA A O 1
ATOM 1299 N N . ALA A 1 177 ? 12.256 -1.463 -0.031 1.00 98.50 177 ALA A N 1
ATOM 1300 C CA . ALA A 1 177 ? 13.454 -0.629 -0.007 1.00 98.50 177 ALA A CA 1
ATOM 1301 C C . ALA A 1 177 ? 14.705 -1.441 -0.358 1.00 98.50 177 ALA A C 1
ATOM 1303 O O . ALA A 1 177 ? 15.476 -1.016 -1.216 1.00 98.50 177 ALA A O 1
ATOM 1304 N N . ALA A 1 178 ? 14.878 -2.637 0.215 1.00 98.50 178 ALA A N 1
ATOM 1305 C CA . ALA A 1 178 ? 15.982 -3.535 -0.122 1.00 98.50 178 ALA A CA 1
ATOM 1306 C C . ALA A 1 178 ? 15.994 -3.891 -1.621 1.00 98.50 178 ALA A C 1
ATOM 1308 O O . ALA A 1 178 ? 17.044 -3.836 -2.271 1.00 98.50 178 ALA A O 1
ATOM 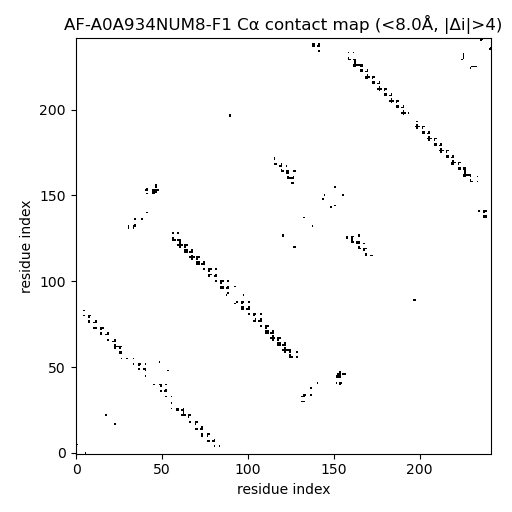1309 N N . GLY A 1 179 ? 14.822 -4.167 -2.205 1.00 97.94 179 GLY A N 1
ATOM 1310 C CA . GLY A 1 179 ? 14.668 -4.391 -3.645 1.00 97.94 179 GLY A CA 1
ATOM 1311 C C . GLY A 1 179 ? 15.077 -3.181 -4.498 1.00 97.94 179 GLY A C 1
ATOM 1312 O O . GLY A 1 179 ? 15.798 -3.330 -5.492 1.00 97.94 179 GLY A O 1
ATOM 1313 N N . PHE A 1 180 ? 14.677 -1.969 -4.103 1.00 98.31 180 PHE A N 1
ATOM 1314 C CA . PHE A 1 180 ? 15.063 -0.731 -4.790 1.00 98.31 180 PHE A CA 1
ATOM 1315 C C . PHE A 1 180 ? 16.534 -0.359 -4.584 1.00 98.31 180 PHE A C 1
ATOM 1317 O O . PHE A 1 180 ? 17.154 0.168 -5.508 1.00 98.31 180 PHE A O 1
ATOM 1324 N N . ILE A 1 181 ? 17.133 -0.666 -3.435 1.00 98.31 181 ILE A N 1
ATOM 1325 C CA . ILE A 1 181 ? 18.573 -0.501 -3.201 1.00 98.31 181 ILE A CA 1
ATOM 1326 C C . ILE A 1 181 ? 19.346 -1.427 -4.141 1.00 98.31 181 ILE A C 1
ATOM 1328 O O . ILE A 1 181 ? 20.205 -0.960 -4.891 1.00 98.31 181 ILE A O 1
ATOM 1332 N N . GLY A 1 182 ? 18.994 -2.716 -4.184 1.00 97.94 182 GLY A N 1
ATOM 1333 C CA . GLY A 1 182 ? 19.608 -3.678 -5.102 1.00 97.94 182 GLY A CA 1
ATOM 1334 C C . GLY A 1 182 ? 19.466 -3.250 -6.566 1.00 97.94 182 GLY A C 1
ATOM 1335 O O . GLY A 1 182 ? 20.441 -3.246 -7.321 1.00 97.94 182 GLY A O 1
ATOM 1336 N N . THR A 1 183 ? 18.273 -2.797 -6.958 1.00 95.88 183 THR A N 1
ATOM 1337 C CA . THR A 1 183 ? 18.009 -2.266 -8.304 1.00 95.88 183 THR A CA 1
ATOM 1338 C C . THR A 1 183 ? 18.853 -1.026 -8.600 1.00 95.88 183 THR A C 1
ATOM 1340 O O . THR A 1 183 ? 19.463 -0.950 -9.668 1.00 95.88 183 THR A O 1
ATOM 1343 N N . SER A 1 184 ? 18.957 -0.091 -7.654 1.00 96.81 184 SER A N 1
ATOM 1344 C CA . SER A 1 184 ? 19.777 1.115 -7.778 1.00 96.81 184 SER A CA 1
ATOM 1345 C C . SER A 1 184 ? 21.246 0.755 -7.999 1.00 96.81 184 SER A C 1
ATOM 1347 O O . SER A 1 184 ? 21.843 1.193 -8.983 1.00 96.81 184 SER A O 1
ATOM 1349 N N . VAL A 1 185 ? 21.811 -0.143 -7.185 1.00 97.38 185 VAL A N 1
ATOM 1350 C CA . VAL A 1 185 ? 23.194 -0.630 -7.340 1.00 97.38 185 VAL A CA 1
ATOM 1351 C C . VAL A 1 185 ? 23.423 -1.211 -8.738 1.00 97.38 185 VAL A C 1
ATOM 1353 O O . VAL A 1 185 ? 24.403 -0.869 -9.404 1.00 97.38 185 VAL A O 1
ATOM 1356 N N . LEU A 1 186 ? 22.515 -2.058 -9.228 1.00 96.56 186 LEU A N 1
ATOM 1357 C CA . LEU A 1 186 ? 22.620 -2.634 -10.572 1.00 96.56 186 LEU A CA 1
ATOM 1358 C C . LEU A 1 186 ? 22.548 -1.565 -11.673 1.00 96.56 186 LEU A C 1
ATOM 1360 O O . LEU A 1 186 ? 23.275 -1.658 -12.666 1.00 96.56 186 LEU A O 1
ATOM 1364 N N . LEU A 1 187 ? 21.695 -0.553 -11.517 1.00 95.44 187 LEU A N 1
ATOM 1365 C CA . LEU A 1 187 ? 21.559 0.552 -12.467 1.00 95.44 187 LEU A CA 1
ATOM 1366 C C . LEU A 1 187 ? 22.805 1.440 -12.487 1.00 95.44 187 LEU A C 1
ATOM 1368 O O . LEU A 1 187 ? 23.284 1.763 -13.573 1.00 95.44 187 LEU A O 1
ATOM 1372 N N . TRP A 1 188 ? 23.392 1.751 -11.332 1.00 94.44 188 TRP A N 1
ATOM 1373 C CA . TRP A 1 188 ? 24.639 2.517 -11.243 1.00 94.44 188 TRP A CA 1
ATOM 1374 C C . TRP A 1 188 ? 25.833 1.763 -11.836 1.00 94.44 188 TRP A C 1
ATOM 1376 O O . TRP A 1 188 ? 26.638 2.351 -12.561 1.00 94.44 188 TRP A O 1
ATOM 1386 N N . ARG A 1 189 ? 25.905 0.440 -11.645 1.00 95.19 189 ARG A N 1
ATOM 1387 C CA . ARG A 1 189 ? 26.907 -0.407 -12.318 1.00 95.19 189 ARG A CA 1
ATOM 1388 C C . ARG A 1 189 ? 26.758 -0.362 -13.839 1.00 95.19 189 ARG A C 1
ATOM 1390 O O . ARG A 1 189 ? 27.750 -0.230 -14.551 1.00 95.19 189 ARG A O 1
ATOM 1397 N N . LYS A 1 190 ? 25.524 -0.428 -14.351 1.00 92.44 190 LYS A N 1
ATOM 1398 C CA . LYS A 1 190 ? 25.247 -0.306 -15.793 1.00 92.44 190 LYS A CA 1
ATOM 1399 C C . LYS A 1 190 ? 25.516 1.101 -16.324 1.00 92.44 190 LYS A C 1
ATOM 1401 O O . LYS A 1 190 ? 25.972 1.237 -17.454 1.00 92.44 190 LYS A O 1
ATOM 1406 N N . PHE A 1 191 ? 25.258 2.135 -15.528 1.00 92.50 191 PHE A N 1
ATOM 1407 C CA . PHE A 1 191 ? 25.568 3.525 -15.854 1.00 92.50 191 PHE A CA 1
ATOM 1408 C C . PHE A 1 191 ? 27.070 3.741 -16.075 1.00 92.50 191 PHE A C 1
ATOM 1410 O O . PHE A 1 191 ? 27.441 4.388 -17.054 1.00 92.50 191 PHE A O 1
ATOM 1417 N N . ALA A 1 192 ? 27.923 3.172 -15.216 1.00 92.56 192 ALA A N 1
ATOM 1418 C CA . ALA A 1 192 ? 29.376 3.332 -15.295 1.00 92.56 192 ALA A CA 1
ATOM 1419 C C . ALA A 1 192 ? 29.971 2.814 -16.619 1.00 92.56 192 ALA A C 1
ATOM 1421 O O . ALA A 1 192 ? 30.886 3.427 -17.159 1.00 92.56 192 ALA A O 1
ATOM 1422 N N . GLY A 1 193 ? 29.416 1.727 -17.168 1.00 89.50 193 GLY A N 1
ATOM 1423 C CA . GLY A 1 193 ? 29.840 1.143 -18.448 1.00 89.50 193 GLY A CA 1
ATOM 1424 C C . GLY A 1 193 ? 29.059 1.623 -19.678 1.00 89.50 193 GLY A C 1
ATOM 1425 O O . GLY A 1 193 ? 29.256 1.091 -20.768 1.00 89.50 193 GLY A O 1
ATOM 1426 N N . ALA A 1 194 ? 28.127 2.569 -19.531 1.00 89.75 194 ALA A N 1
ATOM 1427 C CA . ALA A 1 194 ? 27.244 2.994 -20.614 1.00 89.75 194 ALA A CA 1
ATOM 1428 C C . ALA A 1 194 ? 27.727 4.266 -21.326 1.00 89.75 194 ALA A C 1
ATOM 1430 O O . ALA A 1 194 ? 28.176 5.227 -20.701 1.00 89.75 194 ALA A O 1
ATOM 1431 N N . HIS A 1 195 ? 27.488 4.332 -22.639 1.00 85.50 195 HIS A N 1
ATOM 1432 C CA . HIS A 1 195 ? 27.714 5.527 -23.457 1.00 85.50 195 HIS A CA 1
ATOM 1433 C C . HIS A 1 195 ? 26.389 6.106 -23.980 1.00 85.50 195 HIS A C 1
ATOM 1435 O O . HIS A 1 195 ? 25.444 5.376 -24.280 1.00 85.50 195 HIS A O 1
ATOM 1441 N N . SER A 1 196 ? 26.311 7.433 -24.097 1.00 85.06 196 SER A N 1
ATOM 1442 C CA . SER A 1 196 ? 25.200 8.162 -24.733 1.00 85.06 196 SER A CA 1
ATOM 1443 C C . SER A 1 196 ? 23.805 7.908 -24.117 1.00 85.06 196 SER A C 1
ATOM 1445 O O . SER A 1 196 ? 23.537 8.316 -22.986 1.00 85.06 196 SER A O 1
ATOM 1447 N N . ARG A 1 197 ? 22.870 7.291 -24.857 1.00 82.62 197 ARG A N 1
ATOM 1448 C CA . ARG A 1 197 ? 21.444 7.164 -24.484 1.00 82.62 197 ARG A CA 1
ATOM 1449 C C . ARG A 1 197 ? 21.195 6.212 -23.298 1.00 82.62 197 ARG A C 1
ATOM 1451 O O . ARG A 1 197 ? 20.514 6.644 -22.367 1.00 82.62 197 ARG A O 1
ATOM 1458 N N . PRO A 1 198 ? 21.740 4.978 -23.267 1.00 86.56 198 PRO A N 1
ATOM 1459 C CA . PRO A 1 198 ? 21.652 4.112 -22.090 1.00 86.56 198 PRO A CA 1
ATOM 1460 C C . PRO A 1 198 ? 22.146 4.778 -20.801 1.00 86.56 198 PRO A C 1
ATOM 1462 O O . PRO A 1 198 ? 21.540 4.586 -19.753 1.00 86.56 198 PRO A O 1
ATOM 1465 N N . LYS A 1 199 ? 23.181 5.628 -20.885 1.00 90.44 199 LYS A N 1
ATOM 1466 C CA . LYS A 1 199 ? 23.729 6.344 -19.725 1.00 90.44 199 LYS A CA 1
ATOM 1467 C C . LYS A 1 199 ? 22.683 7.245 -19.060 1.00 90.44 199 LYS A C 1
ATOM 1469 O O . LYS A 1 199 ? 22.484 7.157 -17.855 1.00 90.44 199 LYS A O 1
ATOM 1474 N N . ARG A 1 200 ? 21.959 8.060 -19.837 1.00 89.00 200 ARG A N 1
ATOM 1475 C CA . ARG A 1 200 ? 20.886 8.925 -19.301 1.00 89.00 200 ARG A CA 1
ATOM 1476 C C . ARG A 1 200 ? 19.737 8.120 -18.695 1.00 89.00 200 ARG A C 1
ATOM 1478 O O . ARG A 1 200 ? 19.224 8.499 -17.649 1.00 89.00 200 ARG A O 1
ATOM 1485 N N . LEU A 1 201 ? 19.357 7.010 -19.333 1.00 91.31 201 LEU A N 1
ATOM 1486 C CA . LEU A 1 201 ? 18.301 6.138 -18.819 1.00 91.31 201 LEU A CA 1
ATOM 1487 C C . LEU A 1 201 ? 18.695 5.504 -17.480 1.00 91.31 201 LEU A C 1
ATOM 1489 O O . LEU A 1 201 ? 17.925 5.579 -16.530 1.00 91.31 201 LEU A O 1
ATOM 1493 N N . PHE A 1 202 ? 19.883 4.899 -17.395 1.00 93.44 202 PHE A N 1
ATOM 1494 C CA . PHE A 1 202 ? 20.350 4.266 -16.161 1.00 93.44 202 PHE A CA 1
ATOM 1495 C C . PHE A 1 202 ? 20.547 5.278 -15.034 1.00 93.44 202 PHE A C 1
ATOM 1497 O O . PHE A 1 202 ? 20.202 4.963 -13.903 1.00 93.44 202 PHE A O 1
ATOM 1504 N N . ALA A 1 203 ? 21.012 6.495 -15.339 1.00 93.75 203 ALA A N 1
ATOM 1505 C CA . ALA A 1 203 ? 21.071 7.576 -14.358 1.00 93.75 203 ALA A CA 1
ATOM 1506 C C . ALA A 1 203 ? 19.675 7.941 -13.832 1.00 93.75 203 ALA A C 1
ATOM 1508 O O . ALA A 1 203 ? 19.468 7.958 -12.626 1.00 93.75 203 ALA A O 1
ATOM 1509 N N . GLY A 1 204 ? 18.707 8.182 -14.725 1.00 93.50 204 GLY A N 1
ATOM 1510 C CA . GLY A 1 204 ? 17.340 8.536 -14.333 1.00 93.50 204 GLY A CA 1
ATOM 1511 C C . GLY A 1 204 ? 16.672 7.446 -13.495 1.00 93.50 204 GLY A C 1
ATOM 1512 O O . GLY A 1 204 ? 16.205 7.720 -12.396 1.00 93.50 204 GLY A O 1
ATOM 1513 N N . LEU A 1 205 ? 16.702 6.196 -13.969 1.00 93.69 205 LEU A N 1
ATOM 1514 C CA . LEU A 1 205 ? 16.154 5.060 -13.224 1.00 93.69 205 LEU A CA 1
ATOM 1515 C C . LEU A 1 205 ? 16.900 4.828 -11.901 1.00 93.69 205 LEU A C 1
ATOM 1517 O O . LEU A 1 205 ? 16.265 4.478 -10.913 1.00 93.69 205 LEU A O 1
ATOM 1521 N N . GLY A 1 206 ? 18.223 5.018 -11.870 1.00 95.88 206 GLY A N 1
ATOM 1522 C CA . GLY A 1 206 ? 19.039 4.879 -10.662 1.00 95.88 206 GLY A CA 1
ATOM 1523 C C . GLY A 1 206 ? 18.665 5.913 -9.604 1.00 95.88 206 GLY A C 1
ATOM 1524 O O . GLY A 1 206 ? 18.416 5.546 -8.459 1.00 95.88 206 GLY A O 1
ATOM 1525 N N . VAL A 1 207 ? 18.528 7.183 -9.999 1.00 97.00 207 VAL A N 1
ATOM 1526 C CA . VAL A 1 207 ? 18.044 8.263 -9.124 1.00 97.00 207 VAL A CA 1
ATOM 1527 C C . VAL A 1 207 ? 16.637 7.959 -8.619 1.00 97.00 207 VAL A C 1
ATOM 1529 O O . VAL A 1 207 ? 16.419 7.989 -7.413 1.00 97.00 207 VAL A O 1
ATOM 1532 N N . THR A 1 208 ? 15.696 7.602 -9.499 1.00 95.94 208 THR A N 1
ATOM 1533 C CA . THR A 1 208 ? 14.332 7.238 -9.086 1.00 95.94 208 THR A CA 1
ATOM 1534 C C . THR A 1 208 ? 14.335 6.074 -8.096 1.00 95.94 208 THR A C 1
ATOM 1536 O O . THR A 1 208 ? 13.683 6.160 -7.064 1.00 95.94 208 THR A O 1
ATOM 1539 N N . SER A 1 209 ? 15.105 5.017 -8.364 1.00 96.94 209 SER A N 1
ATOM 1540 C CA . SER A 1 209 ? 15.226 3.853 -7.479 1.00 96.94 209 SER A CA 1
ATOM 1541 C C . SER A 1 209 ? 15.776 4.240 -6.105 1.00 96.94 209 SER A C 1
ATOM 1543 O O . SER A 1 209 ? 15.254 3.792 -5.090 1.00 96.94 209 SER A O 1
ATOM 1545 N N . THR A 1 210 ? 16.793 5.105 -6.056 1.00 97.56 210 THR A N 1
ATOM 1546 C CA . THR A 1 210 ? 17.337 5.630 -4.797 1.00 97.56 210 THR A CA 1
ATOM 1547 C C . THR A 1 210 ? 16.307 6.467 -4.041 1.00 97.56 210 THR A C 1
ATOM 1549 O O . THR A 1 210 ? 16.128 6.257 -2.848 1.00 97.56 210 THR A O 1
ATOM 1552 N N . LEU A 1 211 ? 15.604 7.384 -4.710 1.00 98.12 211 LEU A N 1
ATOM 1553 C CA . LEU A 1 211 ? 14.597 8.233 -4.064 1.00 98.12 211 LEU A CA 1
ATOM 1554 C C . LEU A 1 211 ? 13.434 7.411 -3.498 1.00 98.12 211 LEU A C 1
ATOM 1556 O O . LEU A 1 211 ? 13.012 7.647 -2.370 1.00 98.12 211 LEU A O 1
ATOM 1560 N N . VAL A 1 212 ? 12.954 6.415 -4.247 1.00 98.00 212 VAL A N 1
ATOM 1561 C CA . VAL A 1 212 ? 11.897 5.506 -3.784 1.00 98.00 212 VAL A CA 1
ATOM 1562 C C . VAL A 1 212 ? 12.378 4.676 -2.591 1.00 98.00 212 VAL A C 1
ATOM 1564 O O . VAL A 1 212 ? 11.647 4.554 -1.613 1.00 98.00 212 VAL A O 1
ATOM 1567 N N . ALA A 1 213 ? 13.612 4.158 -2.620 1.00 98.31 213 ALA A N 1
ATOM 1568 C CA . ALA A 1 213 ? 14.183 3.444 -1.478 1.00 98.31 213 ALA A CA 1
ATOM 1569 C C . ALA A 1 213 ? 14.254 4.324 -0.222 1.00 98.31 213 ALA A C 1
ATOM 1571 O O . ALA A 1 213 ? 13.860 3.879 0.851 1.00 98.31 213 ALA A O 1
ATOM 1572 N N . LEU A 1 214 ? 14.714 5.573 -0.352 1.00 98.31 214 LEU A N 1
ATOM 1573 C CA . LEU A 1 214 ? 14.782 6.516 0.767 1.00 98.31 214 LEU A CA 1
ATOM 1574 C C . LEU A 1 214 ? 13.394 6.821 1.338 1.00 98.31 214 LEU A C 1
ATOM 1576 O O . LEU A 1 214 ? 13.217 6.777 2.551 1.00 98.31 214 LEU A O 1
ATOM 1580 N N . ALA A 1 215 ? 12.402 7.065 0.478 1.00 98.06 215 ALA A N 1
ATOM 1581 C CA . ALA A 1 215 ? 11.024 7.277 0.913 1.00 98.06 215 ALA A CA 1
ATOM 1582 C C . ALA A 1 215 ? 10.474 6.061 1.678 1.00 98.06 215 ALA A C 1
ATOM 1584 O O . ALA A 1 215 ? 9.868 6.222 2.732 1.00 98.06 215 ALA A O 1
ATOM 1585 N N . LEU A 1 216 ? 10.738 4.840 1.201 1.00 98.31 216 LEU A N 1
ATOM 1586 C CA . LEU A 1 216 ? 10.320 3.609 1.878 1.00 98.31 216 LEU A CA 1
ATOM 1587 C C . LEU A 1 216 ? 11.029 3.401 3.222 1.00 98.31 216 LEU A C 1
ATOM 1589 O O . LEU A 1 216 ? 10.405 2.921 4.161 1.00 98.31 216 LEU A O 1
ATOM 1593 N N . VAL A 1 217 ? 12.299 3.795 3.355 1.00 98.06 217 VAL A N 1
ATOM 1594 C CA . VAL A 1 217 ? 12.996 3.783 4.653 1.00 98.06 217 VAL A CA 1
ATOM 1595 C C . VAL A 1 217 ? 12.326 4.741 5.637 1.00 98.06 217 VAL A C 1
ATOM 1597 O O . VAL A 1 217 ? 12.094 4.358 6.780 1.00 98.06 217 VAL A O 1
ATOM 1600 N N . VAL A 1 218 ? 11.960 5.952 5.203 1.00 97.94 218 VAL A N 1
ATOM 1601 C CA . VAL A 1 218 ? 11.216 6.905 6.048 1.00 97.94 218 VAL A CA 1
ATOM 1602 C C . VAL A 1 218 ? 9.877 6.311 6.488 1.00 97.94 218 VAL A C 1
ATOM 1604 O O . VAL A 1 218 ? 9.560 6.345 7.674 1.00 97.94 218 VAL A O 1
ATOM 1607 N N . VAL A 1 219 ? 9.127 5.705 5.560 1.00 97.50 219 VAL A N 1
ATOM 1608 C CA . VAL A 1 219 ? 7.870 5.005 5.873 1.00 97.50 219 VAL A CA 1
ATOM 1609 C C . VAL A 1 219 ? 8.107 3.896 6.900 1.00 97.50 219 VAL A C 1
ATOM 1611 O O . VAL A 1 219 ? 7.373 3.821 7.881 1.00 97.50 219 VAL A O 1
ATOM 1614 N N . ALA A 1 220 ? 9.136 3.065 6.726 1.00 97.94 220 ALA A N 1
ATOM 1615 C CA . ALA A 1 220 ? 9.444 1.984 7.657 1.00 97.94 220 ALA A CA 1
ATOM 1616 C C . ALA A 1 220 ? 9.753 2.494 9.070 1.00 97.94 220 ALA A C 1
ATOM 1618 O O . ALA A 1 220 ? 9.235 1.949 10.043 1.00 97.94 220 ALA A O 1
ATOM 1619 N N . VAL A 1 221 ? 10.560 3.553 9.186 1.00 97.12 221 VAL A N 1
ATOM 1620 C CA . VAL A 1 221 ? 10.902 4.169 10.475 1.00 97.12 221 VAL A CA 1
ATOM 1621 C C . VAL A 1 221 ? 9.652 4.720 11.159 1.00 97.12 221 VAL A C 1
ATOM 1623 O O . VAL A 1 221 ? 9.404 4.374 12.309 1.00 97.12 221 VAL A O 1
ATOM 1626 N N . ALA A 1 222 ? 8.833 5.496 10.443 1.00 94.25 222 ALA A N 1
ATOM 1627 C CA . ALA A 1 222 ? 7.600 6.063 10.991 1.00 94.25 222 ALA A CA 1
ATOM 1628 C C . ALA A 1 222 ? 6.635 4.975 11.495 1.00 94.25 222 ALA A C 1
ATOM 1630 O O . ALA A 1 222 ? 6.068 5.089 12.577 1.00 94.25 222 ALA A O 1
ATOM 1631 N N . ASN A 1 223 ? 6.499 3.880 10.744 1.00 97.12 223 ASN A N 1
ATOM 1632 C CA . ASN A 1 223 ? 5.640 2.763 11.131 1.00 97.12 223 ASN A CA 1
ATOM 1633 C C . ASN A 1 223 ? 6.225 1.931 12.285 1.00 97.12 223 ASN A C 1
ATOM 1635 O O . ASN A 1 223 ? 5.477 1.339 13.050 1.00 97.12 223 ASN A O 1
ATOM 1639 N N . THR A 1 224 ? 7.547 1.889 12.456 1.00 96.94 224 THR A N 1
ATOM 1640 C CA . THR A 1 224 ? 8.162 1.131 13.559 1.00 96.94 224 THR A CA 1
ATOM 1641 C C . THR A 1 224 ? 7.815 1.746 14.915 1.00 96.94 224 THR A C 1
ATOM 1643 O O . THR A 1 224 ? 7.549 1.009 15.859 1.00 96.94 224 THR A O 1
ATOM 1646 N N . SER A 1 225 ? 7.760 3.078 15.011 1.00 91.81 225 SER A N 1
ATOM 1647 C CA . SER A 1 225 ? 7.358 3.768 16.242 1.00 91.81 225 SER A CA 1
ATOM 1648 C C . SER A 1 225 ? 5.942 3.380 16.681 1.00 91.81 225 SER A C 1
ATOM 1650 O O . SER A 1 225 ? 5.778 2.927 17.808 1.00 91.81 225 SER A O 1
ATOM 1652 N N . ASN A 1 226 ? 4.961 3.441 15.774 1.00 94.25 226 ASN A N 1
ATOM 1653 C CA . ASN A 1 226 ? 3.576 3.042 16.069 1.00 94.25 226 ASN A CA 1
ATOM 1654 C C . ASN A 1 226 ? 3.403 1.527 16.276 1.00 94.25 226 ASN A C 1
ATOM 1656 O O . ASN A 1 226 ? 2.422 1.098 16.865 1.00 94.25 226 ASN A O 1
ATOM 1660 N N . ALA A 1 227 ? 4.324 0.698 15.779 1.00 96.25 227 ALA A N 1
ATOM 1661 C CA . ALA A 1 227 ? 4.300 -0.740 16.035 1.00 96.25 227 ALA A CA 1
ATOM 1662 C C . ALA A 1 227 ? 4.823 -1.101 17.437 1.00 96.25 227 ALA A C 1
ATOM 1664 O O . ALA A 1 227 ? 4.381 -2.085 18.022 1.00 96.25 227 ALA A O 1
ATOM 1665 N N . VAL A 1 228 ? 5.794 -0.339 17.953 1.00 96.94 228 VAL A N 1
ATOM 1666 C CA . VAL A 1 228 ? 6.415 -0.571 19.269 1.00 96.94 228 VAL A CA 1
ATOM 1667 C C . VAL A 1 228 ? 5.601 0.061 20.395 1.00 96.94 228 VAL A C 1
ATOM 1669 O O . VAL A 1 228 ? 5.483 -0.539 21.459 1.00 96.94 228 VAL A O 1
ATOM 1672 N N . ASP A 1 229 ? 5.055 1.253 20.159 1.00 95.12 229 ASP A N 1
ATOM 1673 C CA . ASP A 1 229 ? 4.213 1.987 21.103 1.00 95.12 229 ASP A CA 1
ATOM 1674 C C . ASP A 1 229 ? 2.944 2.485 20.378 1.00 95.12 229 ASP A C 1
ATOM 1676 O O . ASP A 1 229 ? 2.916 3.607 19.864 1.00 95.12 229 ASP A O 1
ATOM 1680 N N . PRO A 1 230 ? 1.921 1.620 20.229 1.00 95.56 230 PRO A N 1
ATOM 1681 C CA . PRO A 1 230 ? 0.732 1.906 19.420 1.00 95.56 230 PRO A CA 1
ATOM 1682 C C . PRO A 1 230 ? -0.239 2.903 20.057 1.00 95.56 230 PRO A C 1
ATOM 1684 O O . PRO A 1 230 ? -0.946 3.606 19.332 1.00 95.56 230 PRO A O 1
ATOM 1687 N N . GLU A 1 231 ? -0.295 2.989 21.391 1.00 94.00 231 GLU A N 1
ATOM 1688 C CA . GLU A 1 231 ? -1.331 3.771 22.075 1.00 94.00 231 GLU A CA 1
ATOM 1689 C C . GLU A 1 231 ? -1.286 5.273 21.759 1.00 94.00 231 GLU A C 1
ATOM 1691 O O . GLU A 1 231 ? -2.352 5.831 21.491 1.00 94.00 231 GLU A O 1
ATOM 1696 N N . PRO A 1 232 ? -0.121 5.956 21.747 1.00 93.00 232 PRO A N 1
ATOM 1697 C CA . PRO A 1 232 ? -0.069 7.373 21.395 1.00 93.00 232 PRO A CA 1
ATOM 1698 C C . PRO A 1 232 ? -0.572 7.646 19.975 1.00 93.00 232 PRO A C 1
ATOM 1700 O O . PRO A 1 232 ? -1.313 8.603 19.763 1.00 93.00 232 PRO A O 1
ATOM 1703 N N . GLY A 1 233 ? -0.215 6.790 19.011 1.00 92.81 233 GLY A N 1
ATOM 1704 C CA . GLY A 1 233 ? -0.676 6.910 17.627 1.00 92.81 233 GLY A CA 1
ATOM 1705 C C . GLY A 1 233 ? -2.181 6.672 17.494 1.00 92.81 233 GLY A C 1
ATOM 1706 O O . GLY A 1 233 ? -2.871 7.429 16.815 1.00 92.81 233 GLY A O 1
ATOM 1707 N N . LEU A 1 234 ? -2.708 5.667 18.197 1.00 94.00 234 LEU A N 1
ATOM 1708 C CA . LEU A 1 234 ? -4.139 5.372 18.213 1.00 94.00 234 LEU A CA 1
ATOM 1709 C C . LEU A 1 234 ? -4.955 6.475 18.911 1.00 94.00 234 LEU A C 1
ATOM 1711 O O . LEU A 1 234 ? -6.062 6.787 18.483 1.00 94.00 234 LEU A O 1
ATOM 1715 N N . ARG A 1 235 ? -4.425 7.104 19.96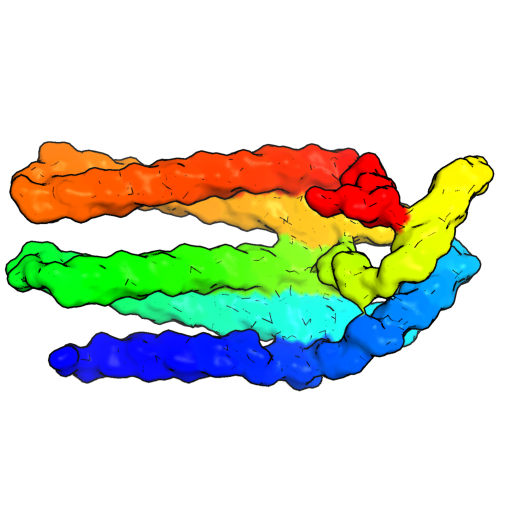4 1.00 92.94 235 ARG A N 1
ATOM 1716 C CA . ARG A 1 235 ? -5.064 8.266 20.608 1.00 92.94 235 ARG A CA 1
ATOM 1717 C C . ARG A 1 235 ? -5.053 9.486 19.697 1.00 92.94 235 ARG A C 1
ATOM 1719 O O . ARG A 1 235 ? -6.104 10.085 19.506 1.00 92.94 235 ARG A O 1
ATOM 1726 N N . ALA A 1 236 ? -3.918 9.775 19.058 1.00 92.12 236 ALA A N 1
ATOM 1727 C CA . ALA A 1 236 ? -3.820 10.847 18.072 1.00 92.12 236 ALA A CA 1
ATOM 1728 C C . ALA A 1 236 ? -4.840 10.670 16.933 1.00 92.12 236 ALA A C 1
ATOM 1730 O O . ALA A 1 236 ? -5.440 11.653 16.504 1.00 92.12 236 ALA A O 1
ATOM 1731 N N . PHE A 1 237 ? -5.106 9.427 16.508 1.00 91.38 237 PHE A N 1
ATOM 1732 C CA . PHE A 1 237 ? -6.192 9.116 15.574 1.00 91.38 237 PHE A CA 1
ATOM 1733 C C . PHE A 1 237 ? -7.559 9.598 16.072 1.00 91.38 237 PHE A C 1
ATOM 1735 O O . PHE A 1 237 ? -8.275 10.278 15.332 1.00 91.38 237 PHE A O 1
ATOM 1742 N N . PHE A 1 238 ? -7.917 9.293 17.320 1.00 91.25 238 PHE A N 1
ATOM 1743 C CA . PHE A 1 238 ? -9.199 9.724 17.882 1.00 91.25 238 PHE A CA 1
ATOM 1744 C C . PHE A 1 238 ? -9.279 11.242 18.122 1.00 91.25 238 PHE A C 1
ATOM 1746 O O . PHE A 1 238 ? -10.358 11.816 18.002 1.00 91.25 238 PHE A O 1
ATOM 1753 N N . GLU A 1 239 ? -8.144 11.908 18.336 1.00 87.94 239 GLU A N 1
ATOM 1754 C CA . GLU A 1 239 ? -8.029 13.374 18.409 1.00 87.94 239 GLU A CA 1
ATOM 1755 C C . GLU A 1 239 ? -8.147 14.064 17.027 1.00 87.94 239 GLU A C 1
ATOM 1757 O O . GLU A 1 239 ? -8.193 15.293 16.934 1.00 87.94 239 GLU A O 1
ATOM 1762 N N . GLY A 1 240 ? -8.206 13.290 15.935 1.00 75.56 240 GLY A N 1
ATOM 1763 C CA . GLY A 1 240 ? -8.312 13.780 14.556 1.00 75.56 240 GLY A CA 1
ATOM 1764 C C . GLY A 1 240 ? -6.977 13.934 13.817 1.00 75.56 240 GLY A C 1
ATOM 1765 O O . GLY A 1 240 ? -6.950 14.506 12.724 1.00 75.56 240 GLY A O 1
ATOM 1766 N N . GLY A 1 241 ? -5.873 13.444 14.386 1.00 68.81 241 GLY A N 1
ATOM 1767 C CA . GLY A 1 241 ? -4.557 13.369 13.749 1.00 68.81 241 GLY A CA 1
ATOM 1768 C C . GLY A 1 241 ? -4.351 12.055 12.986 1.00 68.81 241 GLY A C 1
ATOM 1769 O O . GLY A 1 241 ? -4.648 10.987 13.501 1.00 68.81 241 GLY A O 1
ATOM 1770 N N . TRP A 1 242 ? -3.815 12.116 11.765 1.00 53.19 242 TRP A N 1
ATOM 1771 C CA . TRP A 1 242 ? -3.394 10.940 10.985 1.00 53.19 242 TRP A CA 1
ATOM 1772 C C . TRP A 1 242 ? -1.949 11.089 10.518 1.00 53.19 242 TRP A C 1
ATOM 1774 O O . TRP A 1 242 ? -1.604 12.202 10.051 1.00 53.19 242 TRP A O 1
#

Mean predicted aligned error: 3.94 Å

Solvent-accessible surface area (backbone atoms only — not comparable to full-atom values): 11875 Å² total; per-residue (Å²): 134,54,72,68,57,51,52,43,52,53,48,44,51,53,39,54,50,42,52,66,56,61,36,54,81,41,53,70,64,46,78,73,50,44,43,63,38,47,52,53,40,58,72,67,34,44,70,70,70,47,70,74,42,42,52,52,31,53,26,42,22,52,23,20,46,51,34,20,55,40,23,50,54,37,27,55,43,29,50,55,48,24,54,51,32,48,56,49,24,71,74,71,47,61,69,69,41,48,51,51,25,50,51,36,44,52,51,26,52,49,27,46,52,51,22,53,55,19,47,22,29,38,69,11,28,62,43,61,45,54,84,61,47,46,71,69,59,36,48,53,51,36,54,54,67,71,69,70,61,84,82,43,48,34,56,53,50,50,33,56,29,36,15,42,30,22,42,45,44,18,55,50,23,47,53,52,19,54,52,25,46,54,49,20,54,54,26,49,57,50,25,77,78,38,68,74,67,58,22,56,51,25,47,53,53,20,52,51,24,45,53,53,20,52,54,24,47,53,52,17,55,60,21,43,51,30,34,76,51,23,58,67,53,56,49,37,42,39,75,73,46,132

Sequence (242 aa):
MTRRTATLVALAIALGAAFVFVPRLFANDIADKLSPAFVEYWTSGERELPPPLAALVDDWFAFHAVKASIAAILLVVLIALSAQHWKTFLRNGGRALALAGVVVTGLTLFALVALLANIQGAAAPFASLLPMLRSDTIGQVDQALTAGGPTPPSFGVMSDDFAVYHAAMAVLAVTAAAGFIGTSVLLWRKFAGAHSRPKRLFAGLGVTSTLVALALVVVAVANTSNAVDPEPGLRAFFEGGW

Secondary structure (DSSP, 8-state):
--HHHHHHHHHHHHHHHHHHHGGGGT-TTHHHHHHHHHHHHHHH--SSPPHHHHHHHHHHHHHHHHHHHHHHHHHHHHHHHHHHHHHHHHHH--HHHHHHHHHHHHHHHHHHHHHHHHHHHHHSHHHHHGGGS-HHHHHHHHHHHHTTPPPPHHHHHHHHHHHHHHHHHHHHHHHHHHHHHHHHHHHHHHHHT--SHHHHHHHHHHHHHHHHHHHHHHHHHHHHHHHHSHHHHHHHHHTT--